Protein AF-A0A940VQ90-F1 (afdb_monomer_lite)

Sequence (257 aa):
MKTSMIKLISSLVLCLLLSIITCNAFAAENQIVRFKGKVKHLTSLDTYGLLSDDERRFHPTKRLPLKFQKDDLEVIVEGNLREDLFGPNMYGKALDVVSISLASQYVSPEDRQAIRLLLLRMDAFNTGDLAKLQQIDVAAKNITAERFKAWIGGNSARFTLNYMETTLPSGPFTDNSKISGFCLYSRERVNGMSISGNLNYALMKFTIAKVDGQWKFVTTGNYLLPDNGVDPKQFVEQLKEKAKEKYGTTNLATWRN

Secondary structure (DSSP, 8-state):
-HHHHHHHHHHHHHHHHHTT-----------EEEEEEEEEEETTTTEEEEEETTS-EEEESSPPPGGG-STT-EEEEEEEE-TT---TT-SSEEEEEEEEEETTT---HHHHHHHHHHHHHHHHHHHT-HHHHHHHBTGGGG--HHHHHHHHTSTTEEEEEEEEEE-PPSSS---TTEEEEEEEEEEEE--TT-SS--EEEEEEEEEEEEETTEEEEEEEEEPPPPSS---HHHHHHHHHHHHHHHHS-S-TTS---

Radius of gyration: 27.88 Å; chains: 1; bounding box: 110×47×60 Å

pLDDT: mean 84.41, std 15.56, range [39.59, 97.81]

Foldseek 3Di:
DVVVVVVVVVVVVVVVVVPPPPVPPPVPPFDKWKFKWFWAQDPVQRAIWTAGPVRATEFEPDGDPPVRPDGGQIKIWIFTFDPVDDDPPGRHTYTHTPDIDRPLADQDPLNVQVLVLVVQCQVCLQQLPLVSQVVAAVVSVPPDSVNSCVVSPHNQKHKFWQAWDWDADRGGDGDPQKIWTKTKMKIAGPDPDDPDGRIDIFMKIFMWGQDVNDTHTPDMDGDDDPPPPDDPVNVVVVRNVSSCRHQVGRGSVPGDD

Structure (mmCIF, N/CA/C/O backbone):
data_AF-A0A940VQ90-F1
#
_entry.id   AF-A0A940VQ90-F1
#
loop_
_atom_site.group_PDB
_atom_site.id
_atom_site.type_symbol
_atom_site.label_atom_id
_atom_site.label_alt_id
_atom_site.label_comp_id
_atom_site.label_asym_id
_atom_site.label_entity_id
_atom_site.label_seq_id
_atom_site.pdbx_PDB_ins_code
_atom_site.Cartn_x
_atom_site.Cartn_y
_atom_site.Cartn_z
_atom_site.occupancy
_atom_site.B_iso_or_equiv
_atom_site.auth_seq_id
_atom_site.auth_comp_id
_atom_site.auth_asym_id
_atom_site.auth_atom_id
_atom_site.pdbx_PDB_model_num
ATOM 1 N N . MET A 1 1 ? 79.050 -22.816 -17.132 1.00 53.78 1 MET A N 1
ATOM 2 C CA . MET A 1 1 ? 77.873 -23.395 -16.435 1.00 53.78 1 MET A CA 1
ATOM 3 C C . MET A 1 1 ? 76.960 -22.378 -15.734 1.00 53.78 1 MET A C 1
ATOM 5 O O . MET A 1 1 ? 75.771 -22.648 -15.670 1.00 53.78 1 MET A O 1
ATOM 9 N N . LYS A 1 2 ? 77.426 -21.205 -15.265 1.00 50.56 2 LYS A N 1
ATOM 10 C CA . LYS A 1 2 ? 76.563 -20.222 -14.561 1.00 50.56 2 LYS A CA 1
ATOM 11 C C . LYS A 1 2 ? 75.506 -19.517 -15.437 1.00 50.56 2 LYS A C 1
ATOM 13 O O . LYS A 1 2 ? 74.413 -19.235 -14.965 1.00 50.56 2 LYS A O 1
ATOM 18 N N . THR A 1 3 ? 75.776 -19.286 -16.720 1.00 49.59 3 THR A N 1
ATOM 19 C CA . THR A 1 3 ? 74.869 -18.568 -17.641 1.00 49.59 3 THR A CA 1
ATOM 20 C C . THR A 1 3 ? 73.678 -19.394 -18.138 1.00 49.59 3 THR A C 1
ATOM 22 O O . THR A 1 3 ? 72.640 -18.826 -18.465 1.00 49.59 3 THR A O 1
ATOM 25 N N . SER A 1 4 ? 73.780 -20.727 -18.149 1.00 52.59 4 SER A N 1
ATOM 26 C CA . SER A 1 4 ? 72.666 -21.607 -18.544 1.00 52.59 4 SER A CA 1
ATOM 27 C C . SER A 1 4 ? 71.614 -21.749 -17.439 1.00 52.59 4 SER A C 1
ATOM 29 O O . SER A 1 4 ? 70.439 -21.952 -17.724 1.00 52.59 4 SER A O 1
ATOM 31 N N . MET A 1 5 ? 72.025 -21.601 -16.177 1.00 51.97 5 MET A N 1
ATOM 32 C CA . MET A 1 5 ? 71.144 -21.742 -15.017 1.00 51.97 5 MET A CA 1
ATOM 33 C C . MET A 1 5 ? 70.232 -20.515 -14.839 1.00 51.97 5 MET A C 1
ATOM 35 O O . MET A 1 5 ? 69.071 -20.655 -14.470 1.00 51.97 5 MET A O 1
ATOM 39 N N . ILE A 1 6 ? 70.712 -19.319 -15.208 1.00 55.28 6 ILE A N 1
ATOM 40 C CA . ILE A 1 6 ? 69.941 -18.063 -15.132 1.00 55.28 6 ILE A CA 1
ATOM 41 C C . ILE A 1 6 ? 68.791 -18.040 -16.154 1.00 55.28 6 ILE A C 1
ATOM 43 O O . ILE A 1 6 ? 67.694 -17.584 -15.834 1.00 55.28 6 ILE A O 1
ATOM 47 N N . LYS A 1 7 ? 68.990 -18.595 -17.360 1.00 52.44 7 LYS A N 1
ATOM 48 C CA . LYS A 1 7 ? 67.919 -18.691 -18.372 1.00 52.44 7 LYS A CA 1
ATOM 49 C C . LYS A 1 7 ? 66.820 -19.683 -17.976 1.00 52.44 7 LYS A C 1
ATOM 51 O O . LYS A 1 7 ? 65.651 -19.422 -18.247 1.00 52.44 7 LYS A O 1
ATOM 56 N N . LEU A 1 8 ? 67.176 -20.772 -17.289 1.00 52.34 8 LEU A N 1
ATOM 57 C CA . LEU A 1 8 ? 66.202 -21.753 -16.803 1.00 52.34 8 LEU A CA 1
ATOM 58 C C . LEU A 1 8 ? 65.327 -21.173 -15.677 1.00 52.34 8 LEU A C 1
ATOM 60 O O . LEU A 1 8 ? 64.115 -21.359 -15.681 1.00 52.34 8 LEU A O 1
ATOM 64 N N . ILE A 1 9 ? 65.929 -20.407 -14.759 1.00 57.88 9 ILE A N 1
ATOM 65 C CA . ILE A 1 9 ? 65.214 -19.763 -13.646 1.00 57.88 9 ILE A CA 1
ATOM 66 C C . ILE A 1 9 ? 64.285 -18.652 -14.162 1.00 57.88 9 ILE A C 1
ATOM 68 O O . ILE A 1 9 ? 63.137 -18.568 -13.735 1.00 57.88 9 ILE A O 1
ATOM 72 N N . SER A 1 10 ? 64.725 -17.853 -15.142 1.00 53.84 10 SER A N 1
ATOM 73 C CA . SER A 1 10 ? 63.887 -16.795 -15.724 1.00 53.84 10 SER A CA 1
ATOM 74 C C . SER A 1 10 ? 62.674 -17.339 -16.495 1.00 53.84 10 SER A C 1
ATOM 76 O O . SER A 1 10 ? 61.621 -16.706 -16.481 1.00 53.84 10 SER A O 1
ATOM 78 N N . SER A 1 11 ? 62.785 -18.513 -17.133 1.00 54.56 11 SER A N 1
ATOM 79 C CA . SER A 1 11 ? 61.653 -19.150 -17.829 1.00 54.56 11 SER A CA 1
ATOM 80 C C . SER A 1 11 ? 60.676 -19.828 -16.863 1.00 54.56 11 SER A C 1
ATOM 82 O O . SER A 1 11 ? 59.476 -19.862 -17.132 1.00 54.56 11 SER A O 1
ATOM 84 N N . LEU A 1 12 ? 61.168 -20.334 -15.726 1.00 53.75 12 LEU A N 1
ATOM 85 C CA . LEU A 1 12 ? 60.330 -20.948 -14.695 1.00 53.75 12 LEU A CA 1
ATOM 86 C C . LEU A 1 12 ? 59.505 -19.892 -13.940 1.00 53.75 12 LEU A C 1
ATOM 88 O O . LEU A 1 12 ? 58.325 -20.108 -13.683 1.00 53.75 12 LEU A O 1
ATOM 92 N N . VAL A 1 13 ? 60.091 -18.722 -13.655 1.00 57.81 13 VAL A N 1
ATOM 93 C CA . VAL A 1 13 ? 59.392 -17.599 -12.999 1.00 57.81 13 VAL A CA 1
ATOM 94 C C . VAL A 1 13 ? 58.320 -16.988 -13.911 1.00 57.81 13 VAL A C 1
ATOM 96 O O . VAL A 1 13 ? 57.243 -16.641 -13.430 1.00 57.81 13 VAL A O 1
ATOM 99 N N . LEU A 1 14 ? 58.557 -16.924 -15.227 1.00 50.12 14 LEU A N 1
ATOM 100 C CA . LEU A 1 14 ? 57.556 -16.428 -16.178 1.00 50.12 14 LEU A CA 1
ATOM 101 C C . LEU A 1 14 ? 56.369 -17.397 -16.335 1.00 50.12 14 LEU A C 1
ATOM 103 O O . LEU A 1 14 ? 55.231 -16.946 -16.438 1.00 50.12 14 LEU A O 1
ATOM 107 N N . CYS A 1 15 ? 56.604 -18.715 -16.281 1.00 51.91 15 CYS A N 1
ATOM 108 C CA . CYS A 1 15 ? 55.517 -19.702 -16.292 1.00 51.91 15 CYS A CA 1
ATOM 109 C C . CYS A 1 15 ? 54.725 -19.704 -14.975 1.00 51.91 15 CYS A C 1
ATOM 111 O O . CYS A 1 15 ? 53.507 -19.846 -15.011 1.00 51.91 15 CYS A O 1
ATOM 113 N N . LEU A 1 16 ? 55.384 -19.476 -13.830 1.00 47.16 16 LEU A N 1
ATOM 114 C CA . LEU A 1 16 ? 54.715 -19.421 -12.526 1.00 47.16 16 LEU A CA 1
ATOM 115 C C . LEU A 1 16 ? 53.799 -18.188 -12.380 1.00 47.16 16 LEU A C 1
ATOM 117 O O . LEU A 1 16 ? 52.768 -18.266 -11.714 1.00 47.16 16 LEU A O 1
ATOM 121 N N . LEU A 1 17 ? 54.137 -17.073 -13.041 1.00 50.28 17 LEU A N 1
ATOM 122 C CA . LEU A 1 17 ? 53.324 -15.847 -13.073 1.00 50.28 17 LEU A CA 1
ATOM 123 C C . LEU A 1 17 ? 52.097 -15.936 -13.999 1.00 50.28 17 LEU A C 1
ATOM 125 O O . LEU A 1 17 ? 51.150 -15.176 -13.814 1.00 50.28 17 LEU A O 1
ATOM 129 N N . LEU A 1 18 ? 52.072 -16.872 -14.954 1.00 49.31 18 LEU A N 1
ATOM 130 C CA . LEU A 1 18 ? 50.930 -17.086 -15.859 1.00 49.31 18 LEU A CA 1
ATOM 131 C C . LEU A 1 18 ? 49.877 -18.060 -15.299 1.00 49.31 18 LEU A C 1
ATOM 133 O O . LEU A 1 18 ? 48.753 -18.095 -15.793 1.00 49.31 18 LEU A O 1
ATOM 137 N N . SER A 1 19 ? 50.198 -18.818 -14.248 1.00 47.94 19 SER A N 1
ATOM 138 C CA . SER A 1 19 ? 49.325 -19.856 -13.674 1.00 47.94 19 SER A CA 1
ATOM 139 C C . SER A 1 19 ? 48.422 -19.409 -12.509 1.00 47.94 19 SER A C 1
ATOM 141 O O . SER A 1 19 ? 47.753 -20.250 -11.916 1.00 47.94 19 SER A O 1
ATOM 143 N N . ILE A 1 20 ? 48.351 -18.110 -12.181 1.00 51.62 20 ILE A N 1
ATOM 144 C CA . ILE A 1 20 ? 47.492 -17.587 -11.089 1.00 51.62 20 ILE A CA 1
ATOM 145 C C . ILE A 1 20 ? 46.377 -16.663 -11.608 1.00 51.62 20 ILE A C 1
ATOM 147 O O . ILE A 1 20 ? 45.802 -15.881 -10.858 1.00 51.62 20 ILE A O 1
ATOM 151 N N . ILE A 1 21 ? 45.981 -16.783 -12.877 1.00 50.94 21 ILE A N 1
ATOM 152 C CA . ILE A 1 21 ? 44.639 -16.339 -13.277 1.00 50.94 21 ILE A CA 1
ATOM 153 C C . ILE A 1 21 ? 43.706 -17.525 -13.048 1.00 50.94 21 ILE A C 1
ATOM 155 O O . ILE A 1 21 ? 43.225 -18.170 -13.977 1.00 50.94 21 ILE A O 1
ATOM 159 N N . THR A 1 22 ? 43.471 -17.846 -11.775 1.00 45.66 22 THR A N 1
ATOM 160 C CA . THR A 1 22 ? 42.240 -18.546 -11.427 1.00 45.66 22 THR A CA 1
ATOM 161 C C . THR A 1 22 ? 41.132 -17.561 -11.757 1.00 45.66 22 THR A C 1
ATOM 163 O O . THR A 1 22 ? 40.879 -16.595 -11.039 1.00 45.66 22 THR A O 1
ATOM 166 N N . CYS A 1 23 ? 40.518 -17.749 -12.925 1.00 41.34 23 CYS A N 1
ATOM 167 C CA . CYS A 1 23 ? 39.201 -17.208 -13.180 1.00 41.34 23 CYS A CA 1
ATOM 168 C C . CYS A 1 23 ? 38.312 -17.876 -12.131 1.00 41.34 23 CYS A C 1
ATOM 170 O O . CYS A 1 23 ? 37.822 -18.986 -12.328 1.00 41.34 23 CYS A O 1
ATOM 172 N N . ASN A 1 24 ? 38.201 -17.247 -10.960 1.00 40.56 24 ASN A N 1
ATOM 173 C CA . ASN A 1 24 ? 37.097 -17.499 -10.066 1.00 40.56 24 ASN A CA 1
ATOM 174 C C . ASN A 1 24 ? 35.878 -17.097 -10.886 1.00 40.56 24 ASN A C 1
ATOM 176 O O . ASN A 1 24 ? 35.499 -15.928 -10.929 1.00 40.56 24 ASN A O 1
ATOM 180 N N . ALA A 1 25 ? 35.320 -18.067 -11.607 1.00 39.59 25 ALA A N 1
ATOM 181 C CA . ALA A 1 25 ? 33.953 -18.024 -12.056 1.00 39.59 25 ALA A CA 1
ATOM 182 C C . ALA A 1 25 ? 33.124 -18.018 -10.772 1.00 39.59 25 ALA A C 1
ATOM 184 O O . ALA A 1 25 ? 32.647 -19.047 -10.301 1.00 39.59 25 ALA A O 1
ATOM 185 N N . PHE A 1 26 ? 33.031 -16.843 -10.150 1.00 47.44 26 PHE A N 1
ATOM 186 C CA . PHE A 1 26 ? 31.918 -16.533 -9.291 1.00 47.44 26 PHE A CA 1
ATOM 187 C C . PHE A 1 26 ? 30.713 -16.745 -10.194 1.00 47.44 26 PHE A C 1
ATOM 189 O O . PHE A 1 26 ? 30.490 -15.984 -11.135 1.00 47.44 26 PHE A O 1
ATOM 196 N N . ALA A 1 27 ? 30.008 -17.856 -9.984 1.00 40.66 27 ALA A N 1
ATOM 197 C CA . ALA A 1 27 ? 28.645 -17.973 -10.448 1.00 40.66 27 ALA A CA 1
ATOM 198 C C . ALA A 1 27 ? 27.952 -16.733 -9.885 1.00 40.66 27 ALA A C 1
ATOM 200 O O . ALA A 1 27 ? 27.782 -16.637 -8.670 1.00 40.66 27 ALA A O 1
ATOM 201 N N . ALA A 1 28 ? 27.719 -15.738 -10.745 1.00 47.81 28 ALA A N 1
ATOM 202 C CA . ALA A 1 28 ? 27.104 -14.488 -10.352 1.00 47.81 28 ALA A CA 1
ATOM 203 C C . ALA A 1 28 ? 25.776 -14.868 -9.707 1.00 47.81 28 ALA A C 1
ATOM 205 O O . ALA A 1 28 ? 24.899 -15.440 -10.357 1.00 47.81 28 ALA A O 1
ATOM 206 N N . GLU A 1 29 ? 25.684 -14.668 -8.396 1.00 53.25 29 GLU A N 1
ATOM 207 C CA . GLU A 1 29 ? 24.454 -14.892 -7.667 1.00 53.25 29 GLU A CA 1
ATOM 208 C C . GLU A 1 29 ? 23.420 -13.979 -8.327 1.00 53.25 29 GLU A C 1
ATOM 210 O O . GLU A 1 29 ? 23.591 -12.760 -8.343 1.00 53.25 29 GLU A O 1
ATOM 215 N N . ASN A 1 30 ? 22.417 -14.569 -8.989 1.00 62.47 30 ASN A N 1
ATOM 216 C CA . ASN A 1 30 ? 21.397 -13.815 -9.709 1.00 62.47 30 ASN A CA 1
ATOM 217 C C . ASN A 1 30 ? 20.689 -12.905 -8.707 1.00 62.47 30 ASN A C 1
ATOM 219 O O . ASN A 1 30 ? 19.817 -13.338 -7.952 1.00 62.47 30 ASN A O 1
ATOM 223 N N . GLN A 1 31 ? 21.091 -11.639 -8.686 1.00 78.19 31 GLN A N 1
ATOM 224 C CA . GLN A 1 31 ? 20.536 -10.668 -7.770 1.00 78.19 31 GLN A CA 1
ATOM 225 C C . GLN A 1 31 ? 19.149 -10.282 -8.282 1.00 78.19 31 GLN A C 1
ATOM 227 O O . GLN A 1 31 ? 19.014 -9.548 -9.267 1.00 78.19 31 GLN A O 1
ATOM 232 N N . ILE A 1 32 ? 18.117 -10.815 -7.625 1.00 83.25 32 ILE A N 1
ATOM 233 C CA . ILE A 1 32 ? 16.728 -10.431 -7.872 1.00 83.25 32 ILE A CA 1
ATOM 234 C C . ILE A 1 32 ? 16.552 -8.996 -7.379 1.00 83.25 32 ILE A C 1
ATOM 236 O O . ILE A 1 32 ? 16.822 -8.689 -6.218 1.00 83.25 32 ILE A O 1
ATOM 240 N N . VAL A 1 33 ? 16.077 -8.125 -8.262 1.00 87.62 33 VAL A N 1
ATOM 241 C CA . VAL A 1 33 ? 15.759 -6.732 -7.952 1.00 87.62 33 VAL A CA 1
ATOM 242 C C . VAL A 1 33 ? 14.287 -6.458 -8.211 1.00 87.62 33 VAL A C 1
ATOM 244 O O . VAL A 1 33 ? 13.724 -6.948 -9.190 1.00 87.62 33 VAL A O 1
ATOM 247 N N . ARG A 1 34 ? 13.678 -5.642 -7.348 1.00 88.31 34 ARG A N 1
ATOM 248 C CA . ARG A 1 34 ? 12.348 -5.055 -7.547 1.00 88.31 34 ARG A CA 1
ATOM 249 C C . ARG A 1 34 ? 12.472 -3.550 -7.385 1.00 88.31 34 ARG A C 1
ATOM 251 O O . ARG A 1 34 ? 12.939 -3.096 -6.347 1.00 88.31 34 ARG A O 1
ATOM 258 N N . PHE A 1 35 ? 12.030 -2.776 -8.368 1.00 87.88 35 PHE A N 1
ATOM 259 C CA . PHE A 1 35 ? 12.063 -1.318 -8.270 1.00 87.88 35 PHE A CA 1
ATOM 260 C C . PHE A 1 35 ? 10.872 -0.660 -8.962 1.00 87.88 35 PHE A C 1
ATOM 262 O O . PHE A 1 35 ? 10.321 -1.187 -9.932 1.00 87.88 35 PHE A O 1
ATOM 269 N N . LYS A 1 36 ? 10.505 0.520 -8.456 1.00 90.69 36 LYS A N 1
ATOM 270 C CA . LYS A 1 36 ? 9.690 1.489 -9.185 1.00 90.69 36 LYS A CA 1
ATOM 271 C C . LYS A 1 36 ? 10.592 2.318 -10.095 1.00 90.69 36 LYS A C 1
ATOM 273 O O . LYS A 1 36 ? 11.723 2.645 -9.728 1.00 90.69 36 LYS A O 1
ATOM 278 N N . GLY A 1 37 ? 10.110 2.594 -11.299 1.00 93.25 37 GLY A N 1
ATOM 279 C CA . GLY A 1 37 ? 10.828 3.402 -12.267 1.00 93.25 37 GLY A CA 1
ATOM 280 C C . GLY A 1 37 ? 9.973 3.801 -13.457 1.00 93.25 37 GLY A C 1
ATOM 281 O O . GLY A 1 37 ? 8.745 3.696 -13.442 1.00 93.25 37 GLY A O 1
ATOM 282 N N . LYS A 1 38 ? 10.646 4.243 -14.514 1.00 96.56 38 LYS A N 1
ATOM 283 C CA . LYS A 1 38 ? 10.065 4.684 -15.775 1.00 96.56 38 LYS A CA 1
ATOM 284 C C . LYS A 1 38 ? 10.677 3.932 -16.942 1.00 96.56 38 LYS A C 1
ATOM 286 O O . LYS A 1 38 ? 11.868 3.619 -16.956 1.00 96.56 38 LYS A O 1
ATOM 291 N N . VAL A 1 39 ? 9.861 3.687 -17.952 1.00 96.81 39 VAL A N 1
ATOM 292 C CA . VAL A 1 39 ? 10.341 3.260 -19.262 1.00 96.81 39 VAL A CA 1
ATOM 293 C C . VAL A 1 39 ? 10.926 4.471 -19.987 1.00 96.81 39 VAL A C 1
ATOM 295 O O . VAL A 1 39 ? 10.325 5.543 -19.979 1.00 96.81 39 VAL A O 1
ATOM 298 N N . LYS A 1 40 ? 12.093 4.302 -20.613 1.00 96.75 40 LYS A N 1
ATOM 299 C CA . LYS A 1 40 ? 12.769 5.357 -21.375 1.00 96.75 40 LYS A CA 1
ATOM 300 C C . LYS A 1 40 ? 13.052 4.935 -22.803 1.00 96.75 40 LYS A C 1
ATOM 302 O O . LYS A 1 40 ? 13.688 3.908 -23.025 1.00 96.75 40 LYS A O 1
ATOM 307 N N . HIS A 1 41 ? 12.602 5.731 -23.765 1.00 95.69 41 HIS A N 1
ATOM 308 C CA . HIS A 1 41 ? 12.905 5.517 -25.172 1.00 95.69 41 HIS A CA 1
ATOM 309 C C . HIS A 1 41 ? 14.312 6.026 -25.508 1.00 95.69 41 HIS A C 1
ATOM 311 O O . HIS A 1 41 ? 14.691 7.146 -25.166 1.00 95.69 41 HIS A O 1
ATOM 317 N N . LEU A 1 42 ? 15.103 5.189 -26.175 1.00 91.88 42 LEU A N 1
ATOM 318 C CA . LEU A 1 42 ? 16.494 5.457 -26.519 1.00 91.88 42 LEU A CA 1
ATOM 319 C C . LEU A 1 42 ? 16.606 5.664 -28.020 1.00 91.88 42 LEU A C 1
ATOM 321 O O . LEU A 1 42 ? 16.821 4.715 -28.771 1.00 91.88 42 LEU A O 1
ATOM 325 N N . THR A 1 43 ? 16.512 6.919 -28.451 1.00 88.88 43 THR A N 1
ATOM 326 C CA . THR A 1 43 ? 16.522 7.292 -29.873 1.00 88.88 43 THR A CA 1
ATOM 327 C C . THR A 1 43 ? 17.755 6.778 -30.624 1.00 88.88 43 THR A C 1
ATOM 329 O O . THR A 1 43 ? 17.658 6.445 -31.798 1.00 88.88 43 THR A O 1
ATOM 332 N N . SER A 1 44 ? 18.915 6.673 -29.965 1.00 85.75 44 SER A N 1
ATOM 333 C CA . SER A 1 44 ? 20.159 6.191 -30.586 1.00 85.75 44 SER A CA 1
ATOM 334 C C . SER A 1 44 ? 20.172 4.692 -30.895 1.00 85.75 44 SER A C 1
ATOM 336 O O . SER A 1 44 ? 20.954 4.256 -31.734 1.00 85.75 44 SER A O 1
ATOM 338 N N . LEU A 1 45 ? 19.343 3.907 -30.204 1.00 82.38 45 LEU A N 1
ATOM 339 C CA . LEU A 1 45 ? 19.296 2.446 -30.302 1.00 82.38 45 LEU A CA 1
ATOM 340 C C . LEU A 1 45 ? 17.926 1.930 -30.766 1.00 82.38 45 LEU A C 1
ATOM 342 O O . LEU A 1 45 ? 17.745 0.718 -30.841 1.00 82.38 45 LEU A O 1
ATOM 346 N N . ASP A 1 46 ? 16.974 2.836 -31.012 1.00 87.94 46 ASP A N 1
ATOM 347 C CA . ASP A 1 46 ? 15.566 2.549 -31.323 1.00 87.94 46 ASP A CA 1
ATOM 348 C C . ASP A 1 46 ? 14.967 1.459 -30.411 1.00 87.94 46 ASP A C 1
ATOM 350 O O . ASP A 1 46 ? 14.353 0.479 -30.837 1.00 87.94 46 ASP A O 1
ATOM 354 N N . THR A 1 47 ? 15.234 1.581 -29.108 1.00 91.50 47 THR A N 1
ATOM 355 C CA . THR A 1 47 ? 14.830 0.593 -28.100 1.00 91.50 47 THR A CA 1
ATOM 356 C C . THR A 1 47 ? 14.416 1.263 -26.798 1.00 91.50 47 THR A C 1
ATOM 358 O O . THR A 1 47 ? 14.599 2.463 -26.605 1.00 91.50 47 THR A O 1
ATOM 361 N N . TYR A 1 48 ? 13.853 0.482 -25.881 1.00 95.06 48 TYR A N 1
ATOM 362 C CA . TYR A 1 48 ? 13.377 0.960 -24.588 1.00 95.06 48 TYR A CA 1
ATOM 363 C C . TYR A 1 48 ? 14.256 0.437 -23.451 1.00 95.06 48 TYR A C 1
ATOM 365 O O . TYR A 1 48 ? 14.452 -0.769 -23.300 1.00 95.06 48 TYR A O 1
ATOM 373 N N . GLY A 1 49 ? 14.768 1.361 -22.642 1.00 95.38 49 GLY A N 1
ATOM 374 C CA . GLY A 1 49 ? 15.438 1.100 -21.375 1.00 95.38 49 GLY A CA 1
ATOM 375 C C . GLY A 1 49 ? 14.509 1.298 -20.178 1.00 95.38 49 GLY A C 1
ATOM 376 O O . GLY A 1 49 ? 13.366 1.740 -20.309 1.00 95.38 49 GLY A O 1
ATOM 377 N N . LEU A 1 50 ? 15.022 0.983 -18.994 1.00 95.94 50 LEU A N 1
ATOM 378 C CA . LEU A 1 50 ? 14.348 1.199 -17.718 1.00 95.94 50 LEU A CA 1
ATOM 379 C C . LEU A 1 50 ? 15.208 2.119 -16.851 1.00 95.94 50 LEU A C 1
ATOM 381 O O . LEU A 1 50 ? 16.416 1.915 -16.736 1.00 95.94 50 LEU A O 1
ATOM 385 N N . LEU A 1 51 ? 14.585 3.121 -16.246 1.00 95.00 51 LEU A N 1
ATOM 386 C CA . LEU A 1 51 ? 15.210 4.053 -15.316 1.00 95.00 51 LEU A CA 1
ATOM 387 C C . LEU A 1 51 ? 14.510 3.907 -13.968 1.00 95.00 51 LEU A C 1
ATOM 389 O O . LEU A 1 51 ? 13.310 4.144 -13.889 1.00 95.00 51 LEU A O 1
ATOM 393 N N . SER A 1 52 ? 15.208 3.474 -12.926 1.00 92.44 52 SER A N 1
ATOM 394 C CA . SER A 1 52 ? 14.627 3.404 -11.581 1.00 92.44 52 SER A CA 1
ATOM 395 C C . SER A 1 52 ? 14.448 4.792 -10.963 1.00 92.44 52 SER A C 1
ATOM 397 O O . SER A 1 52 ? 15.061 5.762 -11.404 1.00 92.44 52 SER A O 1
ATOM 399 N N . ASP A 1 53 ? 13.644 4.876 -9.902 1.00 88.50 53 ASP A N 1
ATOM 400 C CA . ASP A 1 53 ? 13.440 6.114 -9.133 1.00 88.50 53 ASP A CA 1
ATOM 401 C C . ASP A 1 53 ? 14.737 6.661 -8.498 1.00 88.50 53 ASP A C 1
ATOM 403 O O . ASP A 1 53 ? 14.805 7.837 -8.154 1.00 88.50 53 ASP A O 1
ATOM 407 N N . ASP A 1 54 ? 15.777 5.831 -8.345 1.00 86.50 54 ASP A N 1
ATOM 408 C CA . ASP A 1 54 ? 17.120 6.242 -7.910 1.00 86.50 54 ASP A CA 1
ATOM 409 C C . ASP A 1 54 ? 18.080 6.525 -9.081 1.00 86.50 54 ASP A C 1
ATOM 411 O O . ASP A 1 54 ? 19.299 6.460 -8.923 1.00 86.50 54 ASP A O 1
ATOM 415 N N . GLU A 1 55 ? 17.531 6.828 -10.261 1.00 89.62 55 GLU A N 1
ATOM 416 C CA . GLU A 1 55 ? 18.252 7.222 -11.480 1.00 89.62 55 GLU A CA 1
ATOM 417 C C . GLU A 1 55 ? 19.207 6.147 -12.038 1.00 89.62 55 GLU A C 1
ATOM 419 O O . GLU A 1 55 ? 20.049 6.418 -12.904 1.00 89.62 55 GLU A O 1
ATOM 424 N N . ARG A 1 56 ? 19.080 4.888 -11.594 1.00 91.56 56 ARG A N 1
ATOM 425 C CA . ARG A 1 56 ? 19.861 3.780 -12.156 1.00 91.56 56 ARG A CA 1
ATOM 426 C C . ARG A 1 56 ? 19.240 3.306 -13.458 1.00 91.56 56 ARG A C 1
ATOM 428 O O . ARG A 1 56 ? 18.033 3.114 -13.588 1.00 91.56 56 ARG A O 1
ATOM 435 N N . ARG A 1 57 ? 20.109 3.069 -14.434 1.00 94.06 57 ARG A N 1
ATOM 436 C CA . ARG A 1 57 ? 19.729 2.621 -15.772 1.00 94.06 57 ARG A CA 1
ATOM 437 C C . ARG A 1 57 ? 19.850 1.111 -15.874 1.00 94.06 57 ARG A C 1
ATOM 439 O O . ARG A 1 57 ? 20.894 0.540 -15.548 1.00 94.06 57 ARG A O 1
ATOM 446 N N . PHE A 1 58 ? 18.810 0.489 -16.406 1.00 94.06 58 PHE A N 1
ATOM 447 C CA . PHE A 1 58 ? 18.763 -0.933 -16.702 1.00 94.06 58 PHE A CA 1
ATOM 448 C C . PHE A 1 58 ? 18.407 -1.144 -18.170 1.00 94.06 58 PHE A C 1
ATOM 450 O O . PHE A 1 58 ? 17.538 -0.473 -18.730 1.00 94.06 58 PHE A O 1
ATOM 457 N N . HIS A 1 59 ? 19.096 -2.089 -18.797 1.00 94.62 59 HIS A N 1
ATOM 458 C CA . HIS A 1 59 ? 18.840 -2.512 -20.161 1.00 94.62 59 HIS A CA 1
ATOM 459 C C . HIS A 1 59 ? 18.128 -3.872 -20.133 1.00 94.62 59 HIS A C 1
ATOM 461 O O . HIS A 1 59 ? 18.738 -4.859 -19.713 1.00 94.62 59 HIS A O 1
ATOM 467 N N . PRO A 1 60 ? 16.850 -3.953 -20.543 1.00 94.56 60 PRO A N 1
ATOM 468 C CA . PRO A 1 60 ? 16.153 -5.227 -20.652 1.00 94.56 60 PRO A CA 1
ATOM 469 C C . PRO A 1 60 ? 16.889 -6.174 -21.607 1.00 94.56 60 PRO A C 1
ATOM 471 O O . PRO A 1 60 ? 17.197 -5.800 -22.734 1.00 94.56 60 PRO A O 1
ATOM 474 N N . THR A 1 61 ? 17.148 -7.413 -21.188 1.00 92.69 61 THR A N 1
ATOM 475 C CA . THR A 1 61 ? 17.762 -8.438 -22.061 1.00 92.69 61 THR A CA 1
ATOM 476 C C . THR A 1 61 ? 16.844 -8.852 -23.212 1.00 92.69 61 THR A C 1
ATOM 478 O O . THR A 1 61 ? 17.301 -9.349 -24.240 1.00 92.69 61 THR A O 1
ATOM 481 N N . LYS A 1 62 ? 15.535 -8.659 -23.037 1.00 91.38 62 LYS A N 1
ATOM 482 C CA . LYS A 1 62 ? 14.484 -8.926 -24.018 1.00 91.38 62 LYS A CA 1
ATOM 483 C C . LYS A 1 62 ? 13.663 -7.664 -24.229 1.00 91.38 62 LYS A C 1
ATOM 485 O O . LYS A 1 62 ? 13.468 -6.876 -23.305 1.00 91.38 62 LYS A O 1
ATOM 490 N N . ARG A 1 63 ? 13.121 -7.509 -25.437 1.00 92.00 63 ARG A N 1
ATOM 491 C CA . ARG A 1 63 ? 12.215 -6.404 -25.765 1.00 92.00 63 ARG A CA 1
ATOM 492 C C . ARG A 1 63 ? 11.018 -6.403 -24.808 1.00 92.00 63 ARG A C 1
ATOM 494 O O . ARG A 1 63 ? 10.365 -7.430 -24.629 1.00 92.00 63 ARG A O 1
ATOM 501 N N . LEU A 1 64 ? 10.718 -5.240 -24.228 1.00 94.50 64 LEU A N 1
ATOM 502 C CA . LEU A 1 64 ? 9.555 -5.070 -23.356 1.00 94.50 64 LEU A CA 1
ATOM 503 C C . LEU A 1 64 ? 8.253 -5.373 -24.122 1.00 94.50 64 LEU A C 1
ATOM 505 O O . LEU A 1 64 ? 8.175 -5.090 -25.320 1.00 94.50 64 LEU A O 1
ATOM 509 N N . PRO A 1 65 ? 7.201 -5.897 -23.473 1.00 94.75 65 PRO A N 1
ATOM 510 C CA . PRO A 1 65 ? 5.895 -6.050 -24.112 1.00 94.75 65 PRO A CA 1
ATOM 511 C C . PRO A 1 65 ? 5.377 -4.716 -24.669 1.00 94.75 65 PRO A C 1
ATOM 513 O O . PRO A 1 65 ? 5.592 -3.672 -24.060 1.00 94.75 65 PRO A O 1
ATOM 516 N N . LEU A 1 66 ? 4.648 -4.745 -25.792 1.00 94.00 66 LEU A N 1
ATOM 517 C CA . LEU A 1 66 ? 4.208 -3.534 -26.508 1.00 94.00 66 LEU A CA 1
ATOM 518 C C . LEU A 1 66 ? 3.463 -2.531 -25.611 1.00 94.00 66 LEU A C 1
ATOM 520 O O . LEU A 1 66 ? 3.699 -1.333 -25.699 1.00 94.00 66 LEU A O 1
ATOM 524 N N . LYS A 1 67 ? 2.626 -3.022 -24.688 1.00 94.69 67 LYS A N 1
ATOM 525 C CA . LYS A 1 67 ? 1.884 -2.187 -23.726 1.00 94.69 67 LYS A CA 1
ATOM 526 C C . LYS A 1 67 ? 2.772 -1.363 -22.780 1.00 94.69 67 LYS A C 1
ATOM 528 O O . LYS A 1 67 ? 2.280 -0.422 -22.170 1.00 94.69 67 LYS A O 1
ATOM 533 N N . PHE A 1 68 ? 4.049 -1.725 -22.652 1.00 95.69 68 PHE A N 1
ATOM 534 C CA . PHE A 1 68 ? 5.046 -1.011 -21.857 1.00 95.69 68 PHE A CA 1
ATOM 535 C C . PHE A 1 68 ? 6.053 -0.231 -22.710 1.00 95.69 68 PHE A C 1
ATOM 537 O O . PHE A 1 68 ? 6.919 0.424 -22.153 1.00 95.69 68 PHE A O 1
ATOM 544 N N . GLN A 1 69 ? 5.961 -0.265 -24.042 1.00 94.75 69 GLN A N 1
ATOM 545 C CA . GLN A 1 69 ? 6.828 0.509 -24.940 1.00 94.75 69 GLN A CA 1
ATOM 546 C C . GLN A 1 69 ? 6.277 1.925 -25.123 1.00 94.75 69 GLN A C 1
ATOM 548 O O . GLN A 1 69 ? 5.828 2.307 -26.201 1.00 94.75 69 GLN A O 1
ATOM 553 N N . LYS A 1 70 ? 6.256 2.689 -24.033 1.00 95.56 70 LYS A N 1
ATOM 554 C CA . LYS A 1 70 ? 5.862 4.095 -24.031 1.00 95.56 70 LYS A CA 1
ATOM 555 C C . LYS A 1 70 ? 6.860 4.865 -23.186 1.00 95.56 70 LYS A C 1
ATOM 557 O O . LYS A 1 70 ? 7.117 4.486 -22.046 1.00 95.56 70 LYS A O 1
ATOM 562 N N . ASP A 1 71 ? 7.416 5.924 -23.762 1.00 96.25 71 ASP A N 1
ATOM 563 C CA . ASP A 1 71 ? 8.339 6.788 -23.036 1.00 96.25 71 ASP A CA 1
ATOM 564 C C . ASP A 1 71 ? 7.648 7.404 -21.812 1.00 96.25 71 ASP A C 1
ATOM 566 O O . ASP A 1 71 ? 6.453 7.715 -21.846 1.00 96.25 71 ASP A O 1
ATOM 570 N N . ASP A 1 72 ? 8.397 7.517 -20.719 1.00 95.38 72 ASP A N 1
ATOM 571 C CA . ASP A 1 72 ? 7.938 8.004 -19.415 1.00 95.38 72 ASP A CA 1
ATOM 572 C C . ASP A 1 72 ? 6.823 7.196 -18.734 1.00 95.38 72 ASP A C 1
ATOM 574 O O . ASP A 1 72 ? 6.232 7.646 -17.750 1.00 95.38 72 ASP A O 1
ATOM 578 N N . LEU A 1 73 ? 6.551 5.969 -19.188 1.00 96.38 73 LEU A N 1
ATOM 579 C CA . LEU A 1 73 ? 5.579 5.107 -18.522 1.00 96.38 73 LEU A CA 1
ATOM 580 C C . LEU A 1 73 ? 6.100 4.630 -17.160 1.00 96.38 73 LEU A C 1
ATOM 582 O O . LEU A 1 73 ? 7.110 3.928 -17.098 1.00 96.38 73 LEU A O 1
ATOM 586 N N . GLU A 1 74 ? 5.384 4.958 -16.082 1.00 95.25 74 GLU A N 1
ATOM 587 C CA . GLU A 1 74 ? 5.711 4.480 -14.735 1.00 95.25 74 GLU A CA 1
ATOM 588 C C . GLU A 1 74 ? 5.393 2.991 -14.570 1.00 95.25 74 GLU A C 1
ATOM 590 O O . GLU A 1 74 ? 4.264 2.531 -14.789 1.00 95.25 74 GLU A O 1
ATOM 595 N N . VAL A 1 75 ? 6.393 2.231 -14.135 1.00 94.94 75 VAL A N 1
ATOM 596 C CA . VAL A 1 75 ? 6.327 0.777 -14.017 1.00 94.94 75 VAL A CA 1
ATOM 597 C C . VAL A 1 75 ? 6.949 0.291 -12.713 1.00 94.94 75 VAL A C 1
ATOM 599 O O . VAL A 1 75 ? 7.865 0.905 -12.168 1.00 94.94 75 VAL A O 1
ATOM 602 N N . ILE A 1 76 ? 6.456 -0.847 -12.228 1.00 92.94 76 ILE A N 1
ATOM 603 C CA . ILE A 1 76 ? 7.183 -1.691 -11.280 1.00 92.94 76 ILE A CA 1
ATOM 604 C C . ILE A 1 76 ? 7.805 -2.827 -12.074 1.00 92.94 76 ILE A C 1
ATOM 606 O O . ILE A 1 76 ? 7.111 -3.493 -12.848 1.00 92.94 76 ILE A O 1
ATOM 610 N N . VAL A 1 77 ? 9.101 -3.034 -11.878 1.00 93.06 77 VAL A N 1
ATOM 611 C CA . VAL A 1 77 ? 9.871 -4.073 -12.557 1.00 93.06 77 VAL A CA 1
ATOM 612 C C . VAL A 1 77 ? 10.464 -5.009 -11.521 1.00 93.06 77 VAL A C 1
ATOM 614 O O . VAL A 1 77 ? 11.046 -4.558 -10.535 1.00 93.06 77 VAL A O 1
ATOM 617 N N . GLU A 1 78 ? 10.345 -6.306 -11.775 1.00 91.94 78 GLU A N 1
ATOM 618 C CA . GLU A 1 78 ? 11.076 -7.352 -11.072 1.00 91.94 78 GLU A CA 1
ATOM 619 C C . GLU A 1 78 ? 11.925 -8.119 -12.080 1.00 91.94 78 GLU A C 1
ATOM 621 O O . GLU A 1 78 ? 11.456 -8.474 -13.166 1.00 91.94 78 GLU A O 1
ATOM 626 N N . GLY A 1 79 ? 13.176 -8.393 -11.741 1.00 92.44 79 GLY A N 1
ATOM 627 C CA . GLY A 1 79 ? 14.059 -9.108 -12.649 1.00 92.44 79 GLY A CA 1
ATOM 628 C C . GLY A 1 79 ? 15.356 -9.560 -12.010 1.00 92.44 79 GLY A C 1
ATOM 629 O O . GLY A 1 79 ? 15.660 -9.204 -10.874 1.00 92.44 79 GLY A O 1
ATOM 630 N N . ASN A 1 80 ? 16.120 -10.336 -12.769 1.00 92.81 80 ASN A N 1
ATOM 631 C CA . ASN A 1 80 ? 17.449 -10.791 -12.378 1.00 92.81 80 ASN A CA 1
ATOM 632 C C . ASN A 1 80 ? 18.499 -9.900 -13.033 1.00 92.81 80 ASN A C 1
ATOM 634 O O . ASN A 1 80 ? 18.498 -9.740 -14.259 1.00 92.81 80 ASN A O 1
ATOM 638 N N . LEU A 1 81 ? 19.405 -9.333 -12.238 1.00 92.00 81 LEU A N 1
ATOM 639 C CA . LEU A 1 81 ? 20.567 -8.647 -12.792 1.00 92.00 81 LEU A CA 1
ATOM 640 C C . LEU A 1 81 ? 21.506 -9.652 -13.453 1.00 92.00 81 LEU A C 1
ATOM 642 O O . LEU A 1 81 ? 21.811 -10.702 -12.894 1.00 92.00 81 LEU A O 1
ATOM 646 N N . ARG A 1 82 ? 21.960 -9.308 -14.656 1.00 89.81 82 ARG A N 1
ATOM 647 C CA . ARG A 1 82 ? 22.866 -10.122 -15.464 1.00 89.81 82 ARG A CA 1
ATOM 648 C C . ARG A 1 82 ? 24.213 -9.428 -15.547 1.00 89.81 82 ARG A C 1
ATOM 650 O O . ARG A 1 82 ? 24.481 -8.679 -16.480 1.00 89.81 82 ARG A O 1
ATOM 657 N N . GLU A 1 83 ? 25.038 -9.630 -14.524 1.00 85.19 83 GLU A N 1
ATOM 658 C CA . GLU A 1 83 ? 26.383 -9.036 -14.457 1.00 85.19 83 GLU A CA 1
ATOM 659 C C . GLU A 1 83 ? 27.341 -9.628 -15.499 1.00 85.19 83 GLU A C 1
ATOM 661 O O . GLU A 1 83 ? 28.328 -9.000 -15.868 1.00 85.19 83 GLU A O 1
ATOM 666 N N . ASP A 1 84 ? 27.010 -10.811 -16.015 1.00 84.75 84 ASP A N 1
ATOM 667 C CA . ASP A 1 84 ? 27.714 -11.492 -17.097 1.00 84.75 84 ASP A CA 1
ATOM 668 C C . ASP A 1 84 ? 27.470 -10.859 -18.478 1.00 84.75 84 ASP A C 1
ATOM 670 O O . ASP A 1 84 ? 28.213 -11.129 -19.422 1.00 84.75 84 ASP A O 1
ATOM 674 N N . LEU A 1 85 ? 26.444 -10.011 -18.611 1.00 84.06 85 LEU A N 1
ATOM 675 C CA . LEU A 1 85 ? 26.102 -9.335 -19.857 1.00 84.06 85 LEU A CA 1
ATOM 676 C C . LEU A 1 85 ? 26.523 -7.864 -19.798 1.00 84.06 85 LEU A C 1
ATOM 678 O O . LEU A 1 85 ? 25.886 -7.032 -19.149 1.00 84.06 85 LEU A O 1
ATOM 682 N N . PHE A 1 86 ? 27.581 -7.538 -20.538 1.00 79.06 86 PHE A N 1
ATOM 683 C CA . PHE A 1 86 ? 28.043 -6.172 -20.758 1.00 79.06 86 PHE A CA 1
ATOM 684 C C . PHE A 1 86 ? 28.365 -5.953 -22.237 1.00 79.06 86 PHE A C 1
ATOM 686 O O . PHE A 1 86 ? 28.949 -6.813 -22.895 1.00 79.06 86 PHE A O 1
ATOM 693 N N . GLY A 1 87 ? 27.998 -4.789 -22.767 1.00 77.62 87 GLY A N 1
ATOM 694 C CA . GLY A 1 87 ? 28.225 -4.442 -24.161 1.00 77.62 87 GLY A CA 1
ATOM 695 C C . GLY A 1 87 ? 28.186 -2.931 -24.390 1.00 77.62 87 GLY A C 1
ATOM 696 O O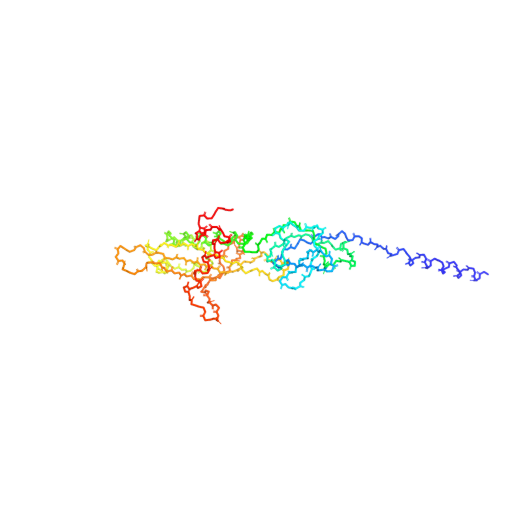 . GLY A 1 87 ? 27.513 -2.211 -23.651 1.00 77.62 87 GLY A O 1
ATOM 697 N N . PRO A 1 88 ? 28.877 -2.434 -25.431 1.00 74.50 88 PRO A N 1
ATOM 698 C CA . PRO A 1 88 ? 29.004 -0.999 -25.700 1.00 74.50 88 PRO A CA 1
ATOM 699 C C . PRO A 1 88 ? 27.674 -0.319 -26.069 1.00 74.50 88 PRO A C 1
ATOM 701 O O . PRO A 1 88 ? 27.546 0.890 -25.912 1.00 74.50 88 PRO A O 1
ATOM 704 N N . ASN A 1 89 ? 26.673 -1.087 -26.511 1.00 80.88 89 ASN A N 1
ATOM 705 C CA . ASN A 1 89 ? 25.359 -0.589 -26.937 1.00 80.88 89 ASN A CA 1
ATOM 706 C C . ASN A 1 89 ? 24.266 -0.794 -25.873 1.00 80.88 89 ASN A C 1
ATOM 708 O O . ASN A 1 89 ? 23.089 -0.925 -26.204 1.00 80.88 89 ASN A O 1
ATOM 712 N N . MET A 1 90 ? 24.636 -0.871 -24.594 1.00 85.25 90 MET A N 1
ATOM 713 C CA . MET A 1 90 ? 23.682 -1.047 -23.500 1.00 85.25 90 MET A CA 1
ATOM 714 C C . MET A 1 90 ? 23.383 0.277 -22.802 1.00 85.25 90 MET A C 1
ATOM 716 O O . MET A 1 90 ? 24.272 1.069 -22.506 1.00 85.25 90 MET A O 1
ATOM 720 N N . TYR A 1 91 ? 22.109 0.493 -22.478 1.00 88.94 91 TYR A N 1
ATOM 721 C CA . TYR A 1 91 ? 21.656 1.684 -21.746 1.00 88.94 91 TYR A CA 1
ATOM 722 C C . TYR A 1 91 ? 22.171 1.749 -20.300 1.00 88.94 91 TYR A C 1
ATOM 724 O O . TYR A 1 91 ? 22.302 2.825 -19.717 1.00 88.94 91 TYR A O 1
ATOM 732 N N . GLY A 1 92 ? 22.421 0.580 -19.715 1.00 90.50 92 GLY A N 1
ATOM 733 C CA . GLY A 1 92 ? 22.786 0.383 -18.321 1.00 90.50 92 GLY A CA 1
ATOM 734 C C . GLY A 1 92 ? 22.969 -1.105 -18.032 1.00 90.50 92 GLY A C 1
ATOM 735 O O . GLY A 1 92 ? 23.190 -1.878 -18.962 1.00 90.50 92 GLY A O 1
ATOM 736 N N . LYS A 1 93 ? 22.861 -1.524 -16.766 1.00 92.31 93 LYS A N 1
ATOM 737 C CA . LYS A 1 93 ? 23.057 -2.935 -16.381 1.00 92.31 93 LYS A CA 1
ATOM 738 C C . LYS A 1 93 ? 22.035 -3.845 -17.070 1.00 92.31 93 LYS A C 1
ATOM 740 O O . LYS A 1 93 ? 20.856 -3.491 -17.112 1.00 92.31 93 LYS A O 1
ATOM 745 N N . ALA A 1 94 ? 22.456 -5.007 -17.576 1.00 93.38 94 ALA A N 1
ATOM 746 C CA . ALA A 1 94 ? 21.513 -5.975 -18.132 1.00 93.38 94 ALA A CA 1
ATOM 747 C C . ALA A 1 94 ? 20.557 -6.478 -17.047 1.00 93.38 94 ALA A C 1
ATOM 749 O O . ALA A 1 94 ? 20.973 -6.853 -15.948 1.00 93.38 94 ALA A O 1
ATOM 750 N N . LEU A 1 95 ? 19.273 -6.506 -17.387 1.00 93.81 95 LEU A N 1
ATOM 751 C CA . LEU A 1 95 ? 18.208 -6.981 -16.521 1.00 93.81 95 LEU A CA 1
ATOM 752 C C . LEU A 1 95 ? 17.344 -7.976 -17.289 1.00 93.81 95 LEU A C 1
ATOM 754 O O . LEU A 1 95 ? 16.714 -7.623 -18.288 1.00 93.81 95 LEU A O 1
ATOM 758 N N . ASP A 1 96 ? 17.298 -9.216 -16.814 1.00 94.50 96 ASP A N 1
ATOM 759 C CA . ASP A 1 96 ? 16.316 -10.186 -17.284 1.00 94.50 96 ASP A CA 1
ATOM 760 C C . ASP A 1 96 ? 14.995 -9.928 -16.560 1.00 94.50 96 ASP A C 1
ATOM 762 O O . ASP A 1 96 ? 14.824 -10.281 -15.392 1.00 94.50 96 ASP A O 1
ATOM 766 N N . VAL A 1 97 ? 14.093 -9.222 -17.244 1.00 94.44 97 VAL A N 1
ATOM 767 C CA . VAL A 1 97 ? 12.799 -8.804 -16.697 1.00 94.44 97 VAL A CA 1
ATOM 768 C C . VAL A 1 97 ? 11.912 -10.033 -16.515 1.00 94.44 97 VAL A C 1
ATOM 770 O O . VAL A 1 97 ? 11.473 -10.645 -17.489 1.00 94.44 97 VAL A O 1
ATOM 773 N N . VAL A 1 98 ? 11.631 -10.369 -15.258 1.00 93.88 98 VAL A N 1
ATOM 774 C CA . VAL A 1 98 ? 10.740 -11.468 -14.865 1.00 93.88 98 VAL A CA 1
ATOM 775 C C . VAL A 1 98 ? 9.293 -10.991 -14.874 1.00 93.88 98 VAL A C 1
ATOM 777 O O . VAL A 1 98 ? 8.413 -11.672 -15.400 1.00 93.88 98 VAL A O 1
ATOM 780 N N . SER A 1 99 ? 9.039 -9.804 -14.322 1.00 92.69 99 SER A N 1
ATOM 781 C CA . SER A 1 99 ? 7.715 -9.193 -14.315 1.00 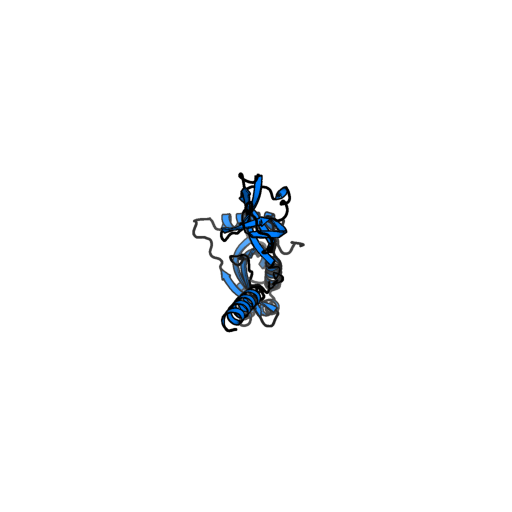92.69 99 SER A CA 1
ATOM 782 C C . SER A 1 99 ? 7.807 -7.680 -14.510 1.00 92.69 99 SER A C 1
ATOM 784 O O . SER A 1 99 ? 8.763 -7.021 -14.103 1.00 92.69 99 SER A O 1
ATOM 786 N N . ILE A 1 100 ? 6.804 -7.126 -15.188 1.00 94.56 100 ILE A N 1
ATOM 787 C CA . ILE A 1 100 ? 6.641 -5.687 -15.373 1.00 94.56 100 ILE A CA 1
ATOM 788 C C . ILE A 1 100 ? 5.153 -5.355 -15.301 1.00 94.56 100 ILE A C 1
ATOM 790 O O . ILE A 1 100 ? 4.321 -6.019 -15.926 1.00 94.56 100 ILE A O 1
ATOM 794 N N . SER A 1 101 ? 4.816 -4.352 -14.498 1.00 94.56 101 SER A N 1
ATOM 795 C CA . SER A 1 101 ? 3.442 -3.919 -14.235 1.00 94.56 101 SER A CA 1
ATOM 796 C C . SER A 1 101 ? 3.348 -2.401 -14.262 1.00 94.56 101 SER A C 1
ATOM 798 O O . SER A 1 101 ? 4.323 -1.718 -13.960 1.00 94.56 101 SER A O 1
ATOM 800 N N . LEU A 1 102 ? 2.171 -1.867 -14.591 1.00 93.62 102 LEU A N 1
ATOM 801 C CA . LEU A 1 102 ? 1.908 -0.434 -14.447 1.00 93.62 102 LEU A CA 1
ATOM 802 C C . LEU A 1 102 ? 1.998 -0.059 -12.971 1.00 93.62 102 LEU A C 1
ATOM 804 O O . LEU A 1 102 ? 1.370 -0.717 -12.138 1.00 93.62 102 LEU A O 1
ATOM 808 N N . ALA A 1 103 ? 2.746 0.996 -12.648 1.00 90.31 103 ALA A N 1
ATOM 809 C CA . ALA A 1 103 ? 2.939 1.390 -11.255 1.00 90.31 103 ALA A CA 1
ATOM 810 C C . ALA A 1 103 ? 1.621 1.749 -10.555 1.00 90.31 103 ALA A C 1
ATOM 812 O O . ALA A 1 103 ? 1.452 1.436 -9.379 1.00 90.31 103 ALA A O 1
ATOM 813 N N . SER A 1 104 ? 0.660 2.327 -11.282 1.00 89.44 104 SER A N 1
ATOM 814 C CA . SER A 1 104 ? -0.641 2.709 -10.727 1.00 89.44 104 SER A CA 1
ATOM 815 C C . SER A 1 104 ? -1.560 1.528 -10.400 1.00 89.44 104 SER A C 1
ATOM 817 O O . SER A 1 104 ? -2.453 1.670 -9.571 1.00 89.44 104 SER A O 1
ATOM 819 N N . GLN A 1 105 ? -1.330 0.357 -11.001 1.00 90.69 105 GLN A N 1
ATOM 820 C CA . GLN A 1 105 ? -2.173 -0.839 -10.848 1.00 90.69 105 GLN A CA 1
ATOM 821 C C . GLN A 1 105 ? -1.472 -1.981 -10.105 1.00 90.69 105 GLN A C 1
ATOM 823 O O . GLN A 1 105 ? -2.083 -3.008 -9.807 1.00 90.69 105 GLN A O 1
ATOM 828 N N . TYR A 1 106 ? -0.177 -1.841 -9.828 1.00 89.94 106 TYR A N 1
ATOM 829 C CA . TYR A 1 106 ? 0.587 -2.875 -9.151 1.00 89.94 106 TYR A CA 1
ATOM 830 C C . TYR A 1 106 ? 0.195 -2.957 -7.676 1.00 89.94 106 TYR A C 1
ATOM 832 O O . TYR A 1 106 ? 0.212 -1.955 -6.962 1.00 89.94 106 TYR A O 1
ATOM 840 N N . VAL A 1 107 ? -0.113 -4.170 -7.213 1.00 90.69 107 VAL A N 1
ATOM 841 C CA . VAL A 1 107 ? -0.380 -4.445 -5.800 1.00 90.69 107 VAL A CA 1
ATOM 842 C C . VAL A 1 107 ? 0.620 -5.468 -5.289 1.00 90.69 107 VAL A C 1
ATOM 844 O O . VAL A 1 107 ? 0.563 -6.648 -5.651 1.00 90.69 107 VAL A O 1
ATOM 847 N N . SER A 1 108 ? 1.543 -4.998 -4.454 1.00 87.50 108 SER A N 1
ATOM 848 C CA . SER A 1 108 ? 2.661 -5.805 -3.974 1.00 87.50 108 SER A CA 1
ATOM 849 C C . SER A 1 108 ? 2.229 -6.834 -2.912 1.00 87.50 108 SER A C 1
ATOM 851 O O . SER A 1 108 ? 1.143 -6.726 -2.327 1.00 87.50 108 SER A O 1
ATOM 853 N N . PRO A 1 109 ? 3.061 -7.846 -2.607 1.00 87.62 109 PRO A N 1
ATOM 854 C CA . PRO A 1 109 ? 2.843 -8.713 -1.448 1.00 87.62 109 PRO A CA 1
ATOM 855 C C . PRO A 1 109 ? 2.729 -7.932 -0.128 1.00 87.62 109 PRO A C 1
ATOM 857 O O . PRO A 1 109 ? 1.929 -8.284 0.740 1.00 87.62 109 PRO A O 1
ATOM 860 N N . GLU A 1 110 ? 3.491 -6.847 0.006 1.00 89.19 110 GLU A N 1
ATOM 861 C CA . GLU A 1 110 ? 3.471 -5.952 1.164 1.00 89.19 110 GLU A CA 1
ATOM 862 C C . GLU A 1 110 ? 2.145 -5.182 1.251 1.00 89.19 110 GLU A C 1
ATOM 864 O O . GLU A 1 110 ? 1.555 -5.114 2.332 1.00 89.19 110 GLU A O 1
ATOM 869 N N . ASP A 1 111 ? 1.621 -4.693 0.119 1.00 92.19 111 ASP A N 1
ATOM 870 C CA . ASP A 1 111 ? 0.283 -4.097 0.044 1.00 92.19 111 ASP A CA 1
ATOM 871 C C . ASP A 1 111 ? -0.779 -5.106 0.499 1.00 92.19 111 ASP A C 1
ATOM 873 O O . ASP A 1 111 ? -1.597 -4.804 1.366 1.00 92.19 111 ASP A O 1
ATOM 877 N N . ARG A 1 112 ? -0.744 -6.342 -0.019 1.00 93.81 112 ARG A N 1
ATOM 878 C CA . ARG A 1 112 ? -1.694 -7.406 0.363 1.00 93.81 112 ARG A CA 1
ATOM 879 C C . ARG A 1 112 ? -1.642 -7.700 1.863 1.00 93.81 112 ARG A C 1
ATOM 881 O O . ARG A 1 112 ? -2.683 -7.841 2.510 1.00 93.81 112 ARG A O 1
ATOM 888 N N . GLN A 1 113 ? -0.440 -7.760 2.435 1.00 94.06 113 GLN A N 1
ATOM 889 C CA . GLN A 1 113 ? -0.245 -7.973 3.867 1.00 94.06 113 GLN A CA 1
ATOM 890 C C . GLN A 1 113 ? -0.768 -6.795 4.706 1.00 94.06 113 GLN A C 1
ATOM 892 O O . GLN A 1 113 ? -1.397 -7.017 5.747 1.00 94.06 113 GLN A O 1
ATOM 897 N N . ALA A 1 114 ? -0.548 -5.557 4.259 1.00 95.38 114 ALA A N 1
ATOM 898 C CA . ALA A 1 114 ? -1.076 -4.364 4.911 1.00 95.38 114 ALA A CA 1
ATOM 899 C C . ALA A 1 114 ? -2.609 -4.314 4.843 1.00 95.38 114 ALA A C 1
ATOM 901 O O . ALA A 1 114 ? -3.251 -4.129 5.878 1.00 95.38 114 ALA A O 1
ATOM 902 N N . ILE A 1 115 ? -3.204 -4.568 3.669 1.00 96.81 115 ILE A N 1
ATOM 903 C CA . ILE A 1 115 ? -4.662 -4.648 3.472 1.00 96.81 115 ILE A CA 1
ATOM 904 C C . ILE A 1 115 ? -5.263 -5.665 4.432 1.00 96.81 115 ILE A C 1
ATOM 906 O O . ILE A 1 115 ? -6.208 -5.340 5.146 1.00 96.81 115 ILE A O 1
ATOM 910 N N . ARG A 1 116 ? -4.687 -6.869 4.520 1.00 96.25 116 ARG A N 1
ATOM 911 C CA . ARG A 1 116 ? -5.165 -7.905 5.443 1.00 96.25 116 ARG A CA 1
ATOM 912 C C . ARG A 1 116 ? -5.227 -7.402 6.887 1.00 96.25 116 ARG A C 1
ATOM 914 O O . ARG A 1 116 ? -6.242 -7.594 7.552 1.00 96.25 116 ARG A O 1
ATOM 921 N N . LEU A 1 117 ? -4.164 -6.769 7.384 1.00 96.94 117 LEU A N 1
ATOM 922 C CA . LEU A 1 117 ? -4.120 -6.303 8.774 1.00 96.94 117 LEU A CA 1
ATOM 923 C C . LEU A 1 117 ? -5.060 -5.110 9.015 1.00 96.94 117 LEU A C 1
ATOM 925 O O . LEU A 1 117 ? -5.704 -5.026 10.061 1.00 96.94 117 LEU A O 1
ATOM 929 N N . LEU A 1 118 ? -5.186 -4.214 8.033 1.00 97.69 118 LEU A N 1
ATOM 930 C CA . LEU A 1 118 ? -6.140 -3.105 8.060 1.00 97.69 118 LEU A CA 1
ATOM 931 C C . LEU A 1 118 ? -7.590 -3.613 8.083 1.00 97.69 118 LEU A C 1
ATOM 933 O O . LEU A 1 118 ? -8.387 -3.127 8.880 1.00 97.69 118 LEU A O 1
ATOM 937 N N . LEU A 1 119 ? -7.928 -4.637 7.298 1.00 97.56 119 LEU A N 1
ATOM 938 C CA . LEU A 1 119 ? -9.258 -5.252 7.320 1.00 97.56 119 LEU A CA 1
ATOM 939 C C . LEU A 1 119 ? -9.569 -5.930 8.663 1.00 97.56 119 LEU A C 1
ATOM 941 O O . LEU A 1 119 ? -10.689 -5.803 9.147 1.00 97.56 119 LEU A O 1
ATOM 945 N N . LEU A 1 120 ? -8.591 -6.573 9.312 1.00 97.31 120 LEU A N 1
ATOM 946 C CA . LEU A 1 120 ? -8.771 -7.114 10.670 1.00 97.31 120 LEU A CA 1
ATOM 947 C C . LEU A 1 120 ? -9.023 -6.005 11.706 1.00 97.31 120 LEU A C 1
ATOM 949 O O . LEU A 1 120 ? -9.863 -6.156 12.591 1.00 97.31 120 LEU A O 1
ATOM 953 N N . ARG A 1 121 ? -8.337 -4.863 11.580 1.00 96.00 121 ARG A N 1
ATOM 954 C CA . ARG A 1 121 ? -8.582 -3.685 12.429 1.00 96.00 121 ARG A CA 1
ATOM 955 C C . ARG A 1 121 ? -9.976 -3.110 12.198 1.00 96.00 121 ARG A C 1
ATOM 957 O O . ARG A 1 121 ? -10.671 -2.783 13.154 1.00 96.00 121 ARG A O 1
ATOM 964 N N . MET A 1 122 ? -10.382 -3.006 10.936 1.00 95.50 122 MET A N 1
ATOM 965 C CA . MET A 1 122 ? -11.717 -2.565 10.544 1.00 95.50 122 MET A CA 1
ATOM 966 C C . MET A 1 122 ? -12.801 -3.494 11.099 1.00 95.50 122 MET A C 1
ATOM 968 O O . MET A 1 122 ? -13.807 -3.005 11.604 1.00 95.50 122 MET A O 1
ATOM 972 N N . ASP A 1 123 ? -12.589 -4.812 11.052 1.00 95.81 123 ASP A N 1
ATOM 973 C CA . ASP A 1 123 ? -13.486 -5.798 11.661 1.00 95.81 123 ASP A CA 1
ATOM 974 C C . ASP A 1 123 ? -13.606 -5.576 13.173 1.00 95.81 123 ASP A C 1
ATOM 976 O O . ASP A 1 123 ? -14.715 -5.402 13.668 1.00 95.81 123 ASP A O 1
ATOM 980 N N . ALA A 1 124 ? -12.483 -5.444 13.890 1.00 95.06 124 ALA A N 1
ATOM 981 C CA . ALA A 1 124 ? -12.486 -5.143 15.324 1.00 95.06 124 ALA A CA 1
ATOM 982 C C . ALA A 1 124 ? -13.280 -3.865 15.660 1.00 95.06 124 ALA A C 1
ATOM 984 O O . ALA A 1 124 ? -14.038 -3.837 16.631 1.00 95.06 124 ALA A O 1
ATOM 985 N N . PHE A 1 125 ? -13.149 -2.815 14.841 1.00 93.56 125 PHE A N 1
ATOM 986 C CA . PHE A 1 125 ? -13.915 -1.576 15.002 1.00 93.56 125 PHE A CA 1
ATOM 987 C C . PHE A 1 125 ? -15.408 -1.776 14.730 1.00 93.56 125 PHE A C 1
ATOM 989 O O . PHE A 1 125 ? -16.237 -1.307 15.505 1.00 93.56 125 PHE A O 1
ATOM 996 N N . ASN A 1 126 ? -15.753 -2.494 13.662 1.00 92.88 126 ASN A N 1
ATOM 997 C CA . ASN A 1 126 ? -17.136 -2.744 13.258 1.00 92.88 126 ASN A CA 1
ATOM 998 C C . ASN A 1 126 ? -17.885 -3.682 14.207 1.00 92.88 126 ASN A C 1
ATOM 1000 O O . ASN A 1 126 ? -19.104 -3.563 14.335 1.00 92.88 126 ASN A O 1
ATOM 1004 N N . THR A 1 127 ? -17.185 -4.610 14.861 1.00 93.19 127 THR A N 1
ATOM 1005 C CA . THR A 1 127 ? -17.775 -5.511 15.859 1.00 93.19 127 THR A CA 1
ATOM 1006 C C . THR A 1 127 ? -17.680 -4.970 17.281 1.00 93.19 127 THR A C 1
ATOM 1008 O O . THR A 1 127 ? -18.253 -5.568 18.187 1.00 93.19 127 THR A O 1
ATOM 1011 N N . GLY A 1 128 ? -16.957 -3.868 17.506 1.00 92.69 128 GLY A N 1
ATOM 1012 C CA . GLY A 1 128 ? -16.682 -3.364 18.851 1.00 92.69 128 GLY A CA 1
ATOM 1013 C C . GLY A 1 128 ? -15.901 -4.361 19.715 1.00 92.69 128 GLY A C 1
ATOM 1014 O O . GLY A 1 128 ? -16.028 -4.345 20.937 1.00 92.69 128 GLY A O 1
ATOM 1015 N N . ASP A 1 129 ? -15.080 -5.212 19.093 1.00 94.69 129 ASP A N 1
ATOM 1016 C CA . ASP A 1 129 ? -14.321 -6.267 19.769 1.00 94.69 129 ASP A CA 1
ATOM 1017 C C . ASP A 1 129 ? -12.880 -5.810 20.045 1.00 94.69 129 ASP A C 1
ATOM 1019 O O . ASP A 1 129 ? -12.015 -5.798 19.163 1.00 94.69 129 ASP A O 1
ATOM 1023 N N . LEU A 1 130 ? -12.623 -5.422 21.296 1.00 95.31 130 LEU A N 1
ATOM 1024 C CA . LEU A 1 130 ? -11.302 -4.981 21.740 1.00 95.31 130 LEU A CA 1
ATOM 1025 C C . LEU A 1 130 ? -10.263 -6.113 21.688 1.00 95.31 130 LEU A C 1
ATOM 1027 O O . LEU A 1 130 ? -9.099 -5.847 21.387 1.00 95.31 130 LEU A O 1
ATOM 1031 N N . ALA A 1 131 ? -10.659 -7.365 21.937 1.00 96.12 131 ALA A N 1
ATOM 1032 C CA . ALA A 1 131 ? -9.724 -8.486 21.947 1.00 96.12 131 ALA A CA 1
ATOM 1033 C C . ALA A 1 131 ? -9.137 -8.712 20.547 1.00 96.12 131 ALA A C 1
ATOM 1035 O O . ALA A 1 131 ? -7.924 -8.888 20.408 1.00 96.12 131 ALA A O 1
ATOM 1036 N N . LYS A 1 132 ? -9.963 -8.605 19.496 1.00 95.94 132 LYS A N 1
ATOM 1037 C CA . LYS A 1 132 ? -9.485 -8.639 18.102 1.00 95.94 132 LYS A CA 1
ATOM 1038 C C . LYS A 1 132 ? -8.471 -7.538 17.809 1.00 95.94 132 LYS A C 1
ATOM 1040 O O . LYS A 1 132 ? -7.448 -7.801 17.182 1.00 95.94 132 LYS A O 1
ATOM 1045 N N . LEU A 1 133 ? -8.721 -6.313 18.279 1.00 96.06 133 LEU A N 1
ATOM 1046 C CA . LEU A 1 133 ? -7.779 -5.210 18.086 1.00 96.06 133 LEU A CA 1
ATOM 1047 C C . LEU A 1 133 ? -6.445 -5.481 18.802 1.00 96.06 133 LEU A C 1
ATOM 1049 O O . LEU A 1 133 ? -5.381 -5.295 18.216 1.00 96.06 133 LEU A O 1
ATOM 1053 N N . GLN A 1 134 ? -6.492 -5.946 20.050 1.00 95.25 134 GLN A N 1
ATOM 1054 C CA . GLN A 1 134 ? -5.306 -6.215 20.870 1.00 95.25 134 GLN A CA 1
ATOM 1055 C C . GLN A 1 134 ? -4.412 -7.331 20.310 1.00 95.25 134 GLN A C 1
ATOM 1057 O O . GLN A 1 134 ? -3.207 -7.342 20.572 1.00 95.25 134 GLN A O 1
ATOM 1062 N N . GLN A 1 135 ? -4.966 -8.250 19.514 1.00 95.00 135 GLN A N 1
ATOM 1063 C CA . GLN A 1 135 ? -4.183 -9.280 18.822 1.00 95.00 135 GLN A CA 1
ATOM 1064 C C . GLN A 1 135 ? -3.269 -8.697 17.736 1.00 95.00 135 GLN A C 1
ATOM 1066 O O . GLN A 1 135 ? -2.171 -9.216 17.512 1.00 95.00 135 GLN A O 1
ATOM 1071 N N . ILE A 1 136 ? -3.702 -7.620 17.076 1.00 95.62 136 ILE A N 1
ATOM 1072 C CA . ILE A 1 136 ? -3.034 -7.063 15.892 1.00 95.62 136 ILE A CA 1
ATOM 1073 C C . ILE A 1 136 ? -2.375 -5.704 16.132 1.00 95.62 136 ILE A C 1
ATOM 1075 O O . ILE A 1 136 ? -1.600 -5.274 15.285 1.00 95.62 136 ILE A O 1
ATOM 1079 N N . ASP A 1 137 ? -2.665 -5.014 17.236 1.00 95.19 137 ASP A N 1
ATOM 1080 C CA . ASP A 1 137 ? -2.129 -3.686 17.547 1.00 95.19 137 ASP A CA 1
ATOM 1081 C C . ASP A 1 137 ? -1.422 -3.682 18.907 1.00 95.19 137 ASP A C 1
ATOM 1083 O O . ASP A 1 137 ? -2.031 -3.883 19.960 1.00 95.19 137 ASP A O 1
ATOM 1087 N N . VAL A 1 138 ? -0.110 -3.434 18.877 1.00 93.00 138 VAL A N 1
ATOM 1088 C CA . VAL A 1 138 ? 0.734 -3.418 20.077 1.00 93.00 138 VAL A CA 1
ATOM 1089 C C . VAL A 1 138 ? 0.319 -2.298 21.033 1.00 93.00 138 VAL A C 1
ATOM 1091 O O . VAL A 1 138 ? 0.311 -2.509 22.246 1.00 93.00 138 VAL A O 1
ATOM 1094 N N . ALA A 1 139 ? -0.076 -1.133 20.511 1.00 87.88 139 ALA A N 1
ATOM 1095 C CA . ALA A 1 139 ? -0.494 0.006 21.324 1.00 87.88 139 ALA A CA 1
ATOM 1096 C C . ALA A 1 139 ? -1.877 -0.209 21.963 1.00 87.88 139 ALA A C 1
ATOM 1098 O O . ALA A 1 139 ? -2.190 0.404 22.985 1.00 87.88 139 ALA A O 1
ATOM 1099 N N . ALA A 1 140 ? -2.698 -1.103 21.403 1.00 90.50 140 ALA A N 1
ATOM 1100 C CA . ALA A 1 140 ? -4.034 -1.383 21.917 1.00 90.50 140 ALA A CA 1
ATOM 1101 C C . ALA A 1 140 ? -4.056 -2.261 23.178 1.00 90.50 140 ALA A C 1
ATOM 1103 O O . ALA A 1 140 ? -5.072 -2.284 23.878 1.00 90.50 140 ALA A O 1
ATOM 1104 N N . LYS A 1 141 ? -2.953 -2.952 23.505 1.00 88.31 141 LYS A N 1
ATOM 1105 C CA . LYS A 1 141 ? -2.872 -3.885 24.648 1.00 88.31 141 LYS A CA 1
ATOM 1106 C C . LYS A 1 141 ? -3.311 -3.277 25.984 1.00 88.31 141 LYS A C 1
ATOM 1108 O O . LYS A 1 141 ? -3.873 -3.983 26.809 1.00 88.31 141 LYS A O 1
ATOM 1113 N N . ASN A 1 142 ? -3.096 -1.976 26.170 1.00 88.75 142 ASN A N 1
ATOM 1114 C CA . ASN A 1 142 ? -3.383 -1.272 27.424 1.00 88.75 142 ASN A CA 1
ATOM 1115 C C . ASN A 1 142 ? -4.630 -0.369 27.346 1.00 88.75 142 ASN A C 1
ATOM 1117 O O . ASN A 1 142 ? -4.837 0.483 28.209 1.00 88.75 142 ASN A O 1
ATOM 1121 N N . ILE A 1 143 ? -5.441 -0.493 26.293 1.00 92.25 143 ILE A N 1
ATOM 1122 C CA . ILE A 1 143 ? -6.681 0.279 26.133 1.00 92.25 143 ILE A CA 1
ATOM 1123 C C . ILE A 1 143 ? -7.824 -0.445 26.858 1.00 92.25 143 ILE A C 1
ATOM 1125 O O . ILE A 1 143 ? -7.932 -1.663 26.764 1.00 92.25 143 ILE A O 1
ATOM 1129 N N . THR A 1 144 ? -8.689 0.297 27.559 1.00 93.50 144 THR A N 1
ATOM 1130 C CA . THR A 1 144 ? -9.899 -0.259 28.194 1.00 93.50 144 THR A CA 1
ATOM 1131 C C . THR A 1 144 ? -11.066 -0.354 27.208 1.00 93.50 144 THR A C 1
ATOM 1133 O O . THR A 1 144 ? -11.106 0.361 26.201 1.00 93.50 144 THR A O 1
ATOM 1136 N N . ALA A 1 145 ? -12.056 -1.199 27.506 1.00 92.81 145 ALA A N 1
ATOM 1137 C CA . ALA A 1 145 ? -13.245 -1.359 26.667 1.00 92.81 145 ALA A CA 1
ATOM 1138 C C . ALA A 1 145 ? -14.034 -0.046 26.511 1.00 92.81 145 ALA A C 1
ATOM 1140 O O . ALA A 1 145 ? -14.513 0.267 25.421 1.00 92.81 145 ALA A O 1
ATOM 1141 N N . GLU A 1 146 ? -14.113 0.768 27.565 1.00 91.19 146 GLU A N 1
ATOM 1142 C CA . GLU A 1 146 ? -14.798 2.065 27.559 1.00 91.19 146 GLU A CA 1
ATOM 1143 C C . GLU A 1 146 ? -14.090 3.046 26.626 1.00 91.19 146 GLU A C 1
ATOM 1145 O O . GLU A 1 146 ? -14.726 3.675 25.775 1.00 91.19 146 GLU A O 1
ATOM 1150 N N . ARG A 1 147 ? -12.757 3.138 26.736 1.00 90.75 147 ARG A N 1
ATOM 1151 C CA . ARG A 1 147 ? -11.943 3.995 25.868 1.00 90.75 147 ARG A CA 1
ATOM 1152 C C . ARG A 1 147 ? -12.036 3.548 24.413 1.00 90.75 147 ARG A C 1
ATOM 1154 O O . ARG A 1 147 ? -12.134 4.390 23.521 1.00 90.75 147 ARG A O 1
ATOM 1161 N N . PHE A 1 148 ? -12.037 2.241 24.172 1.00 92.12 148 PHE A N 1
ATOM 1162 C CA . PHE A 1 148 ? -12.201 1.683 22.836 1.00 92.12 148 PHE A CA 1
ATOM 1163 C C . PHE A 1 148 ? -13.575 2.015 22.241 1.00 92.12 148 PHE A C 1
ATOM 1165 O O . PHE A 1 148 ? -13.653 2.537 21.129 1.00 92.12 148 PHE A O 1
ATOM 1172 N N . LYS A 1 149 ? -14.654 1.818 23.006 1.00 89.56 149 LYS A N 1
ATOM 1173 C CA . LYS A 1 149 ? -16.024 2.142 22.587 1.00 89.56 149 LYS A CA 1
ATOM 1174 C C . LYS A 1 149 ? -16.200 3.633 22.285 1.00 89.56 149 LYS A C 1
ATOM 1176 O O . LYS A 1 149 ? -16.846 3.991 21.298 1.00 89.56 149 LYS A O 1
ATOM 1181 N N . ALA A 1 150 ? -15.601 4.502 23.101 1.00 86.75 150 ALA A N 1
ATOM 1182 C CA . ALA A 1 150 ? -15.585 5.942 22.861 1.00 86.75 150 ALA A CA 1
ATOM 1183 C C . ALA A 1 150 ? -14.845 6.291 21.558 1.00 86.75 150 ALA A C 1
ATOM 1185 O O . ALA A 1 150 ? -15.338 7.091 20.763 1.00 86.75 150 ALA A O 1
ATOM 1186 N N . TRP A 1 151 ? -13.701 5.649 21.305 1.00 84.38 151 TRP A N 1
ATOM 1187 C CA . TRP A 1 151 ? -12.892 5.882 20.109 1.00 84.38 151 TRP A CA 1
ATOM 1188 C C . TRP A 1 151 ? -13.618 5.505 18.812 1.00 84.38 151 TRP A C 1
ATOM 1190 O O . TRP A 1 151 ? -13.656 6.308 17.875 1.00 84.38 151 TRP A O 1
ATOM 1200 N N . ILE A 1 152 ? -14.257 4.333 18.761 1.00 87.62 152 ILE A N 1
ATOM 1201 C CA . ILE A 1 152 ? -14.994 3.897 17.562 1.00 87.62 152 ILE A CA 1
ATOM 1202 C C . ILE A 1 152 ? -16.303 4.680 17.355 1.00 87.62 152 ILE A C 1
ATOM 1204 O O . ILE A 1 152 ? -16.853 4.698 16.255 1.00 87.62 152 ILE A O 1
ATOM 1208 N N . GLY A 1 153 ? -16.753 5.430 18.368 1.00 80.75 153 GLY A N 1
ATOM 1209 C CA . GLY A 1 153 ? -17.961 6.250 18.309 1.00 80.75 153 GLY A CA 1
ATOM 1210 C C . GLY A 1 153 ? -19.241 5.475 18.624 1.00 80.75 153 GLY A C 1
ATOM 1211 O O . GLY A 1 153 ? -20.298 5.846 18.116 1.00 80.75 153 GLY A O 1
ATOM 1212 N N . GLY A 1 154 ? -19.144 4.431 19.454 1.00 75.56 154 GLY A N 1
ATOM 1213 C CA . GLY A 1 154 ? -20.255 3.557 19.834 1.00 75.56 154 GLY A CA 1
ATOM 1214 C C . GLY A 1 154 ? -20.563 2.452 18.816 1.00 75.56 154 GLY A C 1
ATOM 1215 O O . GLY A 1 154 ? -19.824 2.235 17.863 1.00 75.56 154 GLY A O 1
ATOM 1216 N N . ASN A 1 155 ? -21.680 1.746 19.027 1.00 70.31 155 ASN A N 1
ATOM 1217 C CA . ASN A 1 155 ? -22.036 0.527 18.280 1.00 70.31 155 ASN A CA 1
ATOM 1218 C C . ASN A 1 155 ? -22.706 0.791 16.914 1.00 70.31 155 ASN A C 1
ATOM 1220 O O . ASN A 1 155 ? -23.031 -0.153 16.200 1.00 70.31 155 ASN A O 1
ATOM 1224 N N . SER A 1 156 ? -22.966 2.052 16.559 1.00 71.06 156 SER A N 1
ATOM 1225 C CA . SER A 1 156 ? -23.656 2.435 15.315 1.00 71.06 156 SER A CA 1
ATOM 1226 C C . SER A 1 156 ? -22.712 2.889 14.199 1.00 71.06 156 SER A C 1
ATOM 1228 O O . SER A 1 156 ? -23.171 3.259 13.117 1.00 71.06 156 SER A O 1
ATOM 1230 N N . ALA A 1 157 ? -21.401 2.883 14.453 1.00 81.88 157 ALA A N 1
ATOM 1231 C CA . ALA A 1 157 ? -20.396 3.240 13.468 1.00 81.88 157 ALA A CA 1
ATOM 1232 C C . ALA A 1 157 ? -20.079 2.053 12.547 1.00 81.88 157 ALA A C 1
ATOM 1234 O O . ALA A 1 157 ? -19.826 0.942 13.010 1.00 81.88 157 ALA A O 1
ATOM 1235 N N . ARG A 1 158 ? -20.054 2.306 11.238 1.00 89.81 158 ARG A N 1
ATOM 1236 C CA . ARG A 1 158 ? -19.614 1.357 10.213 1.00 89.81 158 ARG A CA 1
ATOM 1237 C C . ARG A 1 158 ? -18.408 1.927 9.486 1.00 89.81 158 ARG A C 1
ATOM 1239 O O . ARG A 1 158 ? -18.480 2.986 8.868 1.00 89.81 158 ARG A O 1
ATOM 1246 N N . PHE A 1 159 ? -17.288 1.236 9.608 1.00 93.88 159 PHE A N 1
ATOM 1247 C CA . PHE A 1 159 ? -16.017 1.568 8.999 1.00 93.88 159 PHE A CA 1
ATOM 1248 C C . PHE A 1 159 ? -15.828 0.802 7.694 1.00 93.88 159 PHE A C 1
ATOM 1250 O O . PHE A 1 159 ? -16.069 -0.406 7.640 1.00 93.88 159 PHE A O 1
ATOM 1257 N N . THR A 1 160 ? -15.315 1.503 6.685 1.00 96.25 160 THR A N 1
ATOM 1258 C CA . THR A 1 160 ? -14.914 0.930 5.395 1.00 96.25 160 THR A CA 1
ATOM 1259 C C . THR A 1 160 ? -13.492 1.363 5.075 1.00 96.25 160 THR A C 1
ATOM 1261 O O . THR A 1 160 ? -13.165 2.550 5.141 1.00 96.25 160 THR A O 1
ATOM 1264 N N . LEU A 1 161 ? -12.637 0.410 4.711 1.00 97.81 161 LEU A N 1
ATOM 1265 C CA . LEU A 1 161 ? -11.308 0.685 4.176 1.00 97.81 161 LEU A CA 1
ATOM 1266 C C . LEU A 1 161 ? -11.436 1.040 2.688 1.00 97.81 161 LEU A C 1
ATOM 1268 O O . LEU A 1 161 ? -11.808 0.189 1.879 1.00 97.81 161 LEU A O 1
ATOM 1272 N N . ASN A 1 162 ? -11.143 2.293 2.338 1.00 97.81 162 ASN A N 1
ATOM 1273 C CA . ASN A 1 162 ? -11.369 2.817 0.989 1.00 97.81 162 ASN A CA 1
ATOM 1274 C C . ASN A 1 162 ? -10.120 2.784 0.107 1.00 97.81 162 ASN A C 1
ATOM 1276 O O . ASN A 1 162 ? -10.214 2.524 -1.087 1.00 97.81 162 ASN A O 1
ATOM 1280 N N . TYR A 1 163 ? -8.958 3.068 0.690 1.00 97.56 163 TYR A N 1
ATOM 1281 C CA . TYR A 1 163 ? -7.685 3.129 -0.020 1.00 97.56 163 TYR A CA 1
ATOM 1282 C C . TYR A 1 163 ? -6.538 2.830 0.939 1.00 97.56 163 TYR A C 1
ATOM 1284 O O . TYR A 1 163 ? -6.646 3.067 2.146 1.00 97.56 163 TYR A O 1
ATOM 1292 N N . MET A 1 164 ? -5.423 2.360 0.394 1.00 96.00 164 MET A N 1
ATOM 1293 C CA . MET A 1 164 ? -4.143 2.330 1.084 1.00 96.00 164 MET A CA 1
ATOM 1294 C C . MET A 1 164 ? -3.002 2.483 0.088 1.00 96.00 164 MET A C 1
ATOM 1296 O O . MET A 1 164 ? -3.139 2.121 -1.084 1.00 96.00 164 MET A O 1
ATOM 1300 N N . GLU A 1 165 ? -1.870 2.966 0.579 1.00 92.69 165 GLU A N 1
ATOM 1301 C CA . GLU A 1 165 ? -0.609 2.998 -0.155 1.00 92.69 165 GLU A CA 1
ATOM 1302 C C . GLU A 1 165 ? 0.550 2.691 0.794 1.00 92.69 165 GLU A C 1
ATOM 1304 O O . GLU A 1 165 ? 0.636 3.276 1.879 1.00 92.69 165 GLU A O 1
ATOM 1309 N N . THR A 1 166 ? 1.404 1.735 0.418 1.00 91.75 166 THR A N 1
ATOM 1310 C CA . THR A 1 166 ? 2.656 1.488 1.133 1.00 91.75 166 THR A CA 1
ATOM 1311 C C . THR A 1 166 ? 3.723 2.450 0.637 1.00 91.75 166 THR A C 1
ATOM 1313 O O . THR A 1 166 ? 3.789 2.811 -0.536 1.00 91.75 166 THR A O 1
ATOM 1316 N N . THR A 1 167 ? 4.577 2.880 1.554 1.00 84.62 167 THR A N 1
ATOM 1317 C CA . THR A 1 167 ? 5.812 3.567 1.215 1.00 84.62 167 THR A CA 1
ATOM 1318 C C . THR A 1 167 ? 6.825 2.498 0.837 1.00 84.62 167 THR A C 1
ATOM 1320 O O . THR A 1 167 ? 7.314 1.773 1.706 1.00 84.62 167 THR A O 1
ATOM 1323 N N . LEU A 1 168 ? 7.109 2.375 -0.460 1.00 68.75 168 LEU A N 1
ATOM 1324 C CA . LEU A 1 168 ? 8.170 1.492 -0.930 1.00 68.75 168 LEU A CA 1
ATOM 1325 C C . LEU A 1 168 ? 9.525 1.978 -0.384 1.00 68.75 168 LEU A C 1
ATOM 1327 O O . LEU A 1 168 ? 9.762 3.191 -0.348 1.00 68.75 168 LEU A O 1
ATOM 1331 N N . PRO A 1 169 ? 10.422 1.067 0.033 1.00 62.97 169 PRO A N 1
ATOM 1332 C CA . PRO A 1 169 ? 11.811 1.419 0.288 1.00 62.97 169 PRO A CA 1
ATOM 1333 C C . PRO A 1 169 ? 12.410 2.067 -0.964 1.00 62.97 169 PRO A C 1
ATOM 1335 O O . PRO A 1 169 ? 12.176 1.600 -2.078 1.00 62.97 169 PRO A O 1
ATOM 1338 N N . SER A 1 170 ? 13.184 3.137 -0.799 1.00 57.34 170 SER A N 1
ATOM 1339 C CA . SER A 1 170 ? 13.910 3.728 -1.921 1.00 57.34 170 SER A CA 1
ATOM 1340 C C . SER A 1 170 ? 15.035 2.788 -2.356 1.00 57.34 170 SER A C 1
ATOM 1342 O O . SER A 1 170 ? 15.960 2.535 -1.583 1.00 57.34 170 SER A O 1
ATOM 1344 N N . GLY A 1 171 ? 14.963 2.308 -3.596 1.00 60.34 171 GLY A N 1
ATOM 1345 C CA . GLY A 1 171 ? 15.99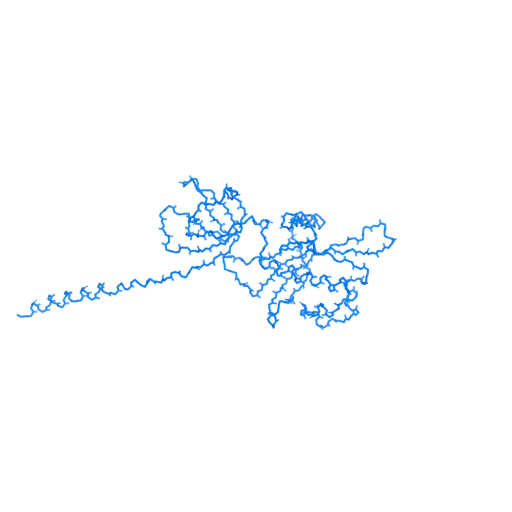8 1.499 -4.237 1.00 60.34 171 GLY A CA 1
ATOM 1346 C C . GLY A 1 171 ? 15.587 0.046 -4.525 1.00 60.34 171 GLY A C 1
ATOM 1347 O O . GLY A 1 171 ? 14.521 -0.405 -4.114 1.00 60.34 171 GLY A O 1
ATOM 1348 N N . PRO A 1 172 ? 16.433 -0.704 -5.254 1.00 60.56 172 PRO A N 1
ATOM 1349 C CA . PRO A 1 172 ? 16.104 -2.033 -5.784 1.00 60.56 172 PRO A CA 1
ATOM 1350 C C . PRO A 1 172 ? 16.130 -3.177 -4.753 1.00 60.56 172 PRO A C 1
ATOM 1352 O O . PRO A 1 172 ? 15.847 -4.324 -5.104 1.00 60.56 172 PRO A O 1
ATOM 1355 N N . PHE A 1 173 ? 16.499 -2.880 -3.503 1.00 62.47 173 PHE A N 1
ATOM 1356 C CA . PHE A 1 173 ? 16.666 -3.845 -2.417 1.00 62.47 173 PHE A CA 1
ATOM 1357 C C . PHE A 1 173 ? 15.665 -3.540 -1.308 1.00 62.47 173 PHE A C 1
ATOM 1359 O O . PHE A 1 173 ? 15.760 -2.509 -0.644 1.00 62.47 173 PHE A O 1
ATOM 1366 N N . THR A 1 174 ? 14.694 -4.428 -1.113 1.00 61.94 174 THR A N 1
ATOM 1367 C CA . THR A 1 174 ? 13.627 -4.233 -0.130 1.00 61.94 174 THR A CA 1
ATOM 1368 C C . THR A 1 174 ? 13.934 -4.973 1.170 1.00 61.94 174 THR A C 1
ATOM 1370 O O . THR A 1 174 ? 14.103 -6.192 1.183 1.00 61.94 174 THR A O 1
ATOM 1373 N N . ASP A 1 175 ? 13.969 -4.241 2.286 1.00 65.50 175 ASP A N 1
ATOM 1374 C CA . ASP A 1 175 ? 13.877 -4.840 3.618 1.00 65.50 175 ASP A CA 1
ATOM 1375 C C . ASP A 1 175 ? 12.414 -5.222 3.893 1.00 65.50 175 ASP A C 1
ATOM 1377 O O . ASP A 1 175 ? 11.553 -4.364 4.085 1.00 65.50 175 ASP A O 1
ATOM 1381 N N . ASN A 1 176 ? 12.137 -6.525 3.928 1.00 70.19 176 ASN A N 1
ATOM 1382 C CA . ASN A 1 176 ? 10.795 -7.069 4.146 1.00 70.19 176 ASN A CA 1
ATOM 1383 C C . ASN A 1 176 ? 10.437 -7.212 5.641 1.00 70.19 176 ASN A C 1
ATOM 1385 O O . ASN A 1 176 ? 9.455 -7.879 5.981 1.00 70.19 176 ASN A O 1
ATOM 1389 N N . SER A 1 177 ? 11.230 -6.650 6.560 1.00 80.19 177 SER A N 1
ATOM 1390 C CA . SER A 1 177 ? 10.983 -6.742 8.006 1.00 80.19 177 SER A CA 1
ATOM 1391 C C . SER A 1 177 ? 9.909 -5.768 8.507 1.00 80.19 177 SER A C 1
ATOM 1393 O O . SER A 1 177 ? 9.297 -6.003 9.558 1.00 80.19 177 SER A O 1
ATOM 1395 N N . LYS A 1 178 ? 9.651 -4.690 7.755 1.00 89.06 178 LYS A N 1
ATOM 1396 C CA . LYS A 1 178 ? 8.716 -3.615 8.108 1.00 89.06 178 LYS A CA 1
ATOM 1397 C C . LYS A 1 178 ? 7.978 -3.111 6.877 1.00 89.06 178 LYS A C 1
ATOM 1399 O O . LYS A 1 178 ? 8.556 -2.981 5.807 1.00 89.06 178 LYS A O 1
ATOM 1404 N N . ILE A 1 179 ? 6.709 -2.762 7.057 1.00 92.00 179 ILE A N 1
ATOM 1405 C CA . ILE A 1 179 ? 5.882 -2.150 6.015 1.00 92.00 179 ILE A CA 1
ATOM 1406 C C . ILE A 1 179 ? 5.274 -0.885 6.610 1.00 92.00 179 ILE A C 1
ATOM 1408 O O . ILE A 1 179 ? 4.632 -0.933 7.660 1.00 92.00 179 ILE A O 1
ATOM 1412 N N . SER A 1 180 ? 5.488 0.252 5.956 1.00 93.38 180 SER A N 1
ATOM 1413 C CA . SER A 1 180 ? 4.886 1.530 6.343 1.00 93.38 180 SER A CA 1
ATOM 1414 C C . SER A 1 180 ? 4.023 2.068 5.218 1.00 93.38 180 SER A C 1
ATOM 1416 O O . SER A 1 180 ? 4.207 1.699 4.062 1.00 93.38 180 SER A O 1
ATOM 1418 N N . GLY A 1 181 ? 3.074 2.929 5.555 1.00 94.62 181 GLY A N 1
ATOM 1419 C CA . GLY A 1 181 ? 2.181 3.520 4.574 1.00 94.62 181 GLY A CA 1
ATOM 1420 C C . GLY A 1 181 ? 1.099 4.372 5.210 1.00 94.62 181 GLY A C 1
ATOM 1421 O O . GLY A 1 181 ? 1.171 4.745 6.386 1.00 94.62 181 GLY A O 1
ATOM 1422 N N . PHE A 1 182 ? 0.068 4.656 4.428 1.00 96.25 182 PHE A N 1
ATOM 1423 C CA . PHE A 1 182 ? -1.146 5.294 4.914 1.00 96.25 182 PHE A CA 1
ATOM 1424 C C . PHE A 1 182 ? -2.390 4.652 4.307 1.00 96.25 182 PHE A C 1
ATOM 1426 O O . PHE A 1 182 ? -2.333 3.953 3.295 1.00 96.25 182 PHE A O 1
ATOM 1433 N N . CYS A 1 183 ? -3.532 4.872 4.946 1.00 97.25 183 CYS A N 1
ATOM 1434 C CA . CYS A 1 183 ? -4.820 4.393 4.475 1.00 97.25 183 CYS A CA 1
ATOM 1435 C C . CYS A 1 183 ? -5.935 5.409 4.713 1.00 97.25 183 CYS A C 1
ATOM 1437 O O . CYS A 1 183 ? -5.851 6.257 5.604 1.00 97.25 183 CYS A O 1
ATOM 1439 N N . LEU A 1 184 ? -7.007 5.257 3.942 1.00 97.44 184 LEU A N 1
ATOM 1440 C CA . LEU A 1 184 ? -8.243 6.020 4.048 1.00 97.44 184 LEU A CA 1
ATOM 1441 C C . LEU A 1 184 ? -9.353 5.120 4.591 1.00 97.44 184 LEU A C 1
ATOM 1443 O O . LEU A 1 184 ? -9.774 4.172 3.923 1.00 97.44 184 LEU A O 1
ATOM 1447 N N . TYR A 1 185 ? -9.868 5.455 5.769 1.00 95.81 185 TYR A N 1
ATOM 1448 C CA . TYR A 1 185 ? -11.121 4.911 6.278 1.00 95.81 185 TYR A CA 1
ATOM 1449 C C . TYR A 1 185 ? -12.261 5.891 6.039 1.00 95.81 185 TYR A C 1
ATOM 1451 O O . TYR A 1 185 ? -12.084 7.102 6.154 1.00 95.81 185 TYR A O 1
ATOM 1459 N N . SER A 1 186 ? -13.451 5.361 5.789 1.00 94.31 186 SER A N 1
ATOM 1460 C CA . SER A 1 186 ? -14.695 6.090 6.005 1.00 94.31 186 SER A CA 1
ATOM 1461 C C . SER A 1 186 ? -15.402 5.521 7.225 1.00 94.31 186 SER A C 1
ATOM 1463 O O . SER A 1 186 ? -15.289 4.329 7.501 1.00 94.31 186 SER A O 1
ATOM 1465 N N . ARG A 1 187 ? -16.131 6.367 7.946 1.00 90.62 187 ARG A N 1
ATOM 1466 C CA . ARG A 1 187 ? -17.008 5.996 9.052 1.00 90.62 187 ARG A CA 1
ATOM 1467 C C . ARG A 1 187 ? -18.391 6.554 8.780 1.00 90.62 187 ARG A C 1
ATOM 1469 O O . ARG A 1 187 ? -18.583 7.769 8.822 1.00 90.62 187 ARG A O 1
ATOM 1476 N N . GLU A 1 188 ? -19.337 5.664 8.555 1.00 89.12 188 GLU A N 1
ATOM 1477 C CA . GLU A 1 188 ? -20.753 5.982 8.481 1.00 89.12 188 GLU A CA 1
ATOM 1478 C C . GLU A 1 188 ? -21.388 5.817 9.864 1.00 89.12 188 GLU A C 1
ATOM 1480 O O . GLU A 1 188 ? -21.126 4.837 10.564 1.00 89.12 188 GLU A O 1
ATOM 1485 N N . ARG A 1 189 ? -22.203 6.783 10.288 1.00 80.81 189 ARG A N 1
ATOM 1486 C CA . ARG A 1 189 ? -23.037 6.657 11.488 1.00 80.81 189 ARG A CA 1
ATOM 1487 C C . ARG A 1 189 ? -24.467 6.345 11.082 1.00 80.81 189 ARG A C 1
ATOM 1489 O O . ARG A 1 189 ? -25.114 7.153 10.427 1.00 80.81 189 ARG A O 1
ATOM 1496 N N . VAL A 1 190 ? -24.989 5.210 11.529 1.00 67.38 190 VAL A N 1
ATOM 1497 C CA . VAL A 1 190 ? -26.404 4.884 11.327 1.00 67.38 190 VAL A CA 1
ATOM 1498 C C . VAL A 1 190 ? -27.226 5.641 12.374 1.00 67.38 190 VAL A C 1
ATOM 1500 O O . VAL A 1 190 ? -27.498 5.119 13.450 1.00 67.38 190 VAL A O 1
ATOM 1503 N N . ASN A 1 191 ? -27.578 6.897 12.087 1.00 64.12 191 ASN A N 1
ATOM 1504 C CA . ASN A 1 191 ? -28.539 7.670 12.875 1.00 64.12 191 ASN A CA 1
ATOM 1505 C C . ASN A 1 191 ? -29.777 7.949 12.016 1.00 64.12 191 ASN A C 1
ATOM 1507 O O . ASN A 1 191 ? -29.673 8.595 10.977 1.00 64.12 191 ASN A O 1
ATOM 1511 N N . GLY A 1 192 ? -30.954 7.516 12.475 1.00 52.34 192 GLY A N 1
ATOM 1512 C CA . GLY A 1 192 ? -32.225 7.650 11.746 1.00 52.34 192 GLY A CA 1
ATOM 1513 C C . GLY A 1 192 ? -32.767 9.078 11.575 1.00 52.34 192 GLY A C 1
ATOM 1514 O O . GLY A 1 192 ? -33.886 9.227 11.104 1.00 52.34 192 GLY A O 1
ATOM 1515 N N . MET A 1 193 ? -32.021 10.122 11.966 1.00 54.25 193 MET A N 1
ATOM 1516 C CA . MET A 1 193 ? -32.474 11.525 11.937 1.00 54.25 193 MET A CA 1
ATOM 1517 C C . MET A 1 193 ? -31.349 12.536 11.627 1.00 54.25 193 MET A C 1
ATOM 1519 O O . MET A 1 193 ? -31.293 13.593 12.253 1.00 54.25 193 MET A O 1
ATOM 1523 N N . SER A 1 194 ? -30.406 12.245 10.721 1.00 55.19 194 SER A N 1
ATOM 1524 C CA . SER A 1 194 ? -29.464 13.290 10.274 1.00 55.19 194 SER A CA 1
ATOM 1525 C C . SER A 1 194 ? -29.944 13.955 8.981 1.00 55.19 194 SER A C 1
ATOM 1527 O O . SER A 1 194 ? -30.316 13.292 8.017 1.00 55.19 194 SER A O 1
ATOM 1529 N N . ILE A 1 195 ? -29.941 15.290 8.983 1.00 53.38 195 ILE A N 1
ATOM 1530 C CA . ILE A 1 195 ? -30.255 16.142 7.822 1.00 53.38 195 ILE A CA 1
ATOM 1531 C C . ILE A 1 195 ? -28.972 16.455 7.018 1.00 53.38 195 ILE A C 1
ATOM 1533 O O . ILE A 1 195 ? -29.033 16.805 5.844 1.00 53.38 195 ILE A O 1
ATOM 1537 N N . SER A 1 196 ? -27.789 16.278 7.620 1.00 55.72 196 SER A N 1
ATOM 1538 C CA . SER A 1 196 ? -26.473 16.391 6.978 1.00 55.72 196 SER A CA 1
ATOM 1539 C C . SER A 1 196 ? -25.731 15.050 6.993 1.00 55.72 196 SER A C 1
ATOM 1541 O O . SER A 1 196 ? -25.988 14.199 7.845 1.00 55.72 196 SER A O 1
ATOM 1543 N N . GLY A 1 197 ? -24.841 14.838 6.016 1.00 58.19 197 GLY A N 1
ATOM 1544 C CA . GLY A 1 197 ? -24.218 13.541 5.732 1.00 58.19 197 GLY A CA 1
ATOM 1545 C C . GLY A 1 197 ? -23.601 12.846 6.952 1.00 58.19 197 GLY A C 1
ATOM 1546 O O . GLY A 1 197 ? -22.836 13.438 7.706 1.00 58.19 197 GLY A O 1
ATOM 1547 N N . ASN A 1 198 ? -23.906 11.556 7.112 1.00 78.38 198 ASN A N 1
ATOM 1548 C CA . ASN A 1 198 ? -23.422 10.705 8.207 1.00 78.38 198 ASN A CA 1
ATOM 1549 C C . ASN A 1 198 ? -22.044 10.072 7.953 1.00 78.38 198 ASN A C 1
ATOM 1551 O O . ASN A 1 198 ? -21.611 9.211 8.723 1.00 78.38 198 ASN A O 1
ATOM 1555 N N . LEU A 1 199 ? -21.371 10.467 6.871 1.00 85.44 199 LEU A N 1
ATOM 1556 C CA . LEU A 1 199 ? -20.135 9.863 6.395 1.00 85.44 199 LEU A CA 1
ATOM 1557 C C . LEU A 1 199 ? -18.944 10.780 6.675 1.00 85.44 199 LEU A C 1
ATOM 1559 O O . LEU A 1 199 ? -18.841 11.868 6.116 1.00 85.44 199 LEU A O 1
ATOM 1563 N N . ASN A 1 200 ? -18.021 10.304 7.505 1.00 88.44 200 ASN A N 1
ATOM 1564 C CA . ASN A 1 200 ? -16.756 10.977 7.783 1.00 88.44 200 ASN A CA 1
ATOM 1565 C C . ASN A 1 200 ? -15.590 10.178 7.207 1.00 88.44 200 ASN A C 1
ATOM 1567 O O . ASN A 1 200 ? -15.645 8.952 7.171 1.00 88.44 200 ASN A O 1
ATOM 1571 N N . TYR A 1 201 ? -14.507 10.857 6.841 1.00 91.25 201 TYR A N 1
ATOM 1572 C CA . TYR A 1 201 ? -13.273 10.225 6.378 1.00 91.25 201 TYR A CA 1
ATOM 1573 C C . TYR A 1 201 ? -12.136 10.443 7.375 1.00 91.25 201 TYR A C 1
ATOM 1575 O O . TYR A 1 201 ? -12.069 11.479 8.036 1.00 91.25 201 TYR A O 1
ATOM 1583 N N . ALA A 1 202 ? -11.247 9.459 7.489 1.00 91.06 202 ALA A N 1
ATOM 1584 C CA . ALA A 1 202 ? -10.067 9.510 8.338 1.00 91.06 202 ALA A CA 1
ATOM 1585 C C . ALA A 1 202 ? -8.855 8.948 7.592 1.00 91.06 202 ALA A C 1
ATOM 1587 O O . ALA A 1 202 ? -8.889 7.821 7.092 1.00 91.06 202 ALA A O 1
ATOM 1588 N N . LEU A 1 203 ? -7.778 9.731 7.555 1.00 94.00 203 LEU A N 1
ATOM 1589 C CA . LEU A 1 203 ? -6.491 9.308 7.019 1.00 94.00 203 LEU A CA 1
ATOM 1590 C C . LEU A 1 203 ? -5.571 8.888 8.160 1.00 94.00 203 LEU A C 1
ATOM 1592 O O . LEU A 1 203 ? -5.318 9.650 9.096 1.00 94.00 203 LEU A O 1
ATOM 1596 N N . MET A 1 204 ? -5.056 7.668 8.068 1.00 94.50 204 MET A N 1
ATOM 1597 C CA . MET A 1 204 ? -4.205 7.075 9.091 1.00 94.50 204 MET A CA 1
ATOM 1598 C C . MET A 1 204 ? -2.884 6.650 8.469 1.00 94.50 204 MET A C 1
ATOM 1600 O O . MET A 1 204 ? -2.876 5.899 7.498 1.00 94.50 204 MET A O 1
ATOM 1604 N N . LYS A 1 205 ? -1.769 7.084 9.056 1.00 95.81 205 LYS A N 1
ATOM 1605 C CA . LYS A 1 205 ? -0.455 6.496 8.786 1.00 95.81 205 LYS A CA 1
ATOM 1606 C C . LYS A 1 205 ? -0.255 5.264 9.657 1.00 95.81 205 LYS A C 1
ATOM 1608 O O . LYS A 1 205 ? -0.713 5.232 10.804 1.00 95.81 205 LYS A O 1
ATOM 1613 N N . PHE A 1 206 ? 0.446 4.270 9.133 1.00 95.31 206 PHE A N 1
ATOM 1614 C CA . PHE A 1 206 ? 0.725 3.034 9.846 1.00 95.31 206 PHE A CA 1
ATOM 1615 C C . PHE A 1 206 ? 2.140 2.529 9.585 1.00 95.31 206 PHE A C 1
ATOM 1617 O O . PHE A 1 206 ? 2.722 2.757 8.526 1.00 95.31 206 PHE A O 1
ATOM 1624 N N . THR A 1 207 ? 2.641 1.770 10.553 1.00 95.19 207 THR A N 1
ATOM 1625 C CA . THR A 1 207 ? 3.786 0.879 10.402 1.00 95.19 207 THR A CA 1
ATOM 1626 C C . THR A 1 207 ? 3.411 -0.470 10.994 1.00 95.19 207 THR A C 1
ATOM 1628 O O . THR A 1 207 ? 2.943 -0.550 12.136 1.00 95.19 207 THR A O 1
ATOM 1631 N N . ILE A 1 208 ? 3.625 -1.529 10.218 1.00 95.00 208 ILE A N 1
ATOM 1632 C CA . ILE A 1 208 ? 3.479 -2.916 10.645 1.00 95.00 208 ILE A CA 1
ATOM 1633 C C . ILE A 1 208 ? 4.841 -3.609 10.601 1.00 95.00 208 ILE A C 1
ATOM 1635 O O . ILE A 1 208 ? 5.667 -3.340 9.728 1.00 95.00 208 ILE A O 1
ATOM 1639 N N . ALA A 1 209 ? 5.080 -4.489 11.563 1.00 94.06 209 ALA A N 1
ATOM 1640 C CA . ALA A 1 209 ? 6.306 -5.270 11.669 1.00 94.06 209 ALA A CA 1
ATOM 1641 C C . ALA A 1 209 ? 5.985 -6.666 12.205 1.00 94.06 209 ALA A C 1
ATOM 1643 O O . ALA A 1 209 ? 4.920 -6.881 12.796 1.00 94.06 209 ALA A O 1
ATOM 1644 N N . LYS A 1 210 ? 6.906 -7.614 12.017 1.00 91.81 210 LYS A N 1
ATOM 1645 C CA . LYS A 1 210 ? 6.804 -8.925 12.664 1.00 91.8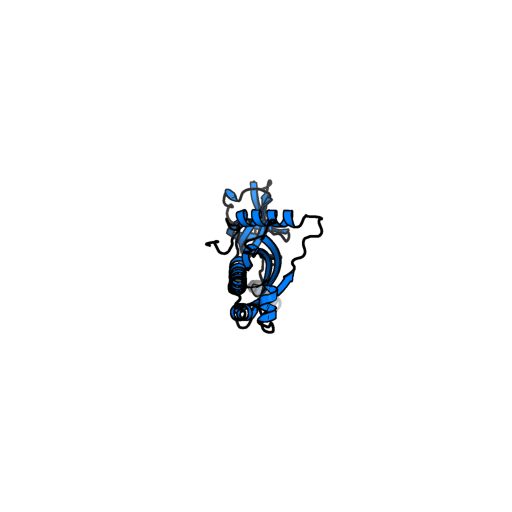1 210 LYS A CA 1
ATOM 1646 C C . LYS A 1 210 ? 7.161 -8.802 14.147 1.00 91.81 210 LYS A C 1
ATOM 1648 O O . LYS A 1 210 ? 8.285 -8.452 14.489 1.00 91.81 210 LYS A O 1
ATOM 1653 N N . VAL A 1 211 ? 6.207 -9.126 15.010 1.00 90.94 211 VAL A N 1
ATOM 1654 C CA . VAL A 1 211 ? 6.360 -9.239 16.464 1.00 90.94 211 VAL A CA 1
ATOM 1655 C C . VAL A 1 211 ? 5.957 -10.661 16.834 1.00 90.94 211 VAL A C 1
ATOM 1657 O O . VAL A 1 211 ? 4.836 -11.076 16.537 1.00 90.94 211 VAL A O 1
ATOM 1660 N N . ASP A 1 212 ? 6.881 -11.423 17.418 1.00 88.75 212 ASP A N 1
ATOM 1661 C CA . ASP A 1 212 ? 6.698 -12.851 17.727 1.00 88.75 212 ASP A CA 1
ATOM 1662 C C . ASP A 1 212 ? 6.286 -13.680 16.491 1.00 88.75 212 ASP A C 1
ATOM 1664 O O . ASP A 1 212 ? 5.392 -14.520 16.534 1.00 88.75 212 ASP A O 1
ATOM 1668 N N . GLY A 1 213 ? 6.891 -13.380 15.335 1.00 88.50 213 GLY A N 1
ATOM 1669 C CA . GLY A 1 213 ? 6.597 -14.052 14.062 1.00 88.50 213 GLY A CA 1
ATOM 1670 C C . GLY A 1 213 ? 5.284 -13.633 13.384 1.00 88.50 213 GLY A C 1
ATOM 1671 O O . GLY A 1 213 ? 5.025 -14.061 12.260 1.00 88.50 213 GLY A O 1
ATOM 1672 N N . GLN A 1 214 ? 4.480 -12.764 14.003 1.00 92.69 214 GLN A N 1
ATOM 1673 C CA . GLN A 1 214 ? 3.199 -12.296 13.468 1.00 92.69 214 GLN A CA 1
ATOM 1674 C C . GLN A 1 214 ? 3.253 -10.818 13.077 1.00 92.69 214 GLN A C 1
ATOM 1676 O O . GLN A 1 214 ? 3.822 -9.997 13.791 1.00 92.69 214 GLN A O 1
ATOM 1681 N N . TRP A 1 215 ? 2.620 -10.454 11.963 1.00 94.44 215 TRP A N 1
ATOM 1682 C CA . TRP A 1 215 ? 2.475 -9.052 11.573 1.00 94.44 215 TRP A CA 1
ATOM 1683 C C . TRP A 1 215 ? 1.531 -8.315 12.522 1.00 94.44 215 TRP A C 1
ATOM 1685 O O . TRP A 1 215 ? 0.381 -8.721 12.686 1.00 94.44 215 TRP A O 1
ATOM 1695 N N . LYS A 1 216 ? 2.012 -7.223 13.121 1.00 96.81 216 LYS A N 1
ATOM 1696 C CA . LYS A 1 216 ? 1.237 -6.360 14.022 1.00 96.81 216 LYS A CA 1
ATOM 1697 C C . LYS A 1 216 ? 1.483 -4.891 13.703 1.00 96.81 216 LYS A C 1
ATOM 1699 O O . LYS A 1 216 ? 2.566 -4.528 13.243 1.00 96.81 216 LYS A O 1
ATOM 1704 N N . PHE A 1 217 ? 0.497 -4.043 13.980 1.00 96.31 217 PHE A N 1
ATOM 1705 C 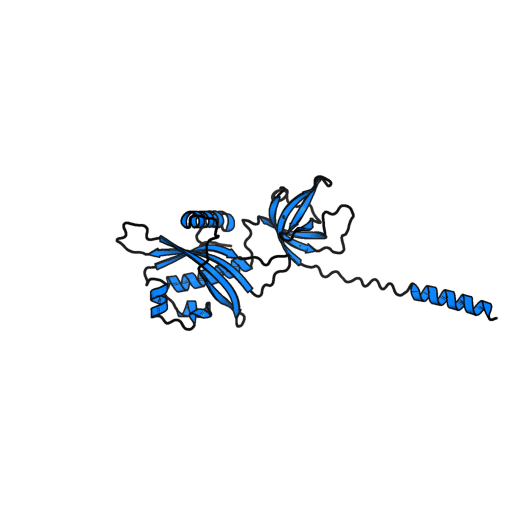CA . PHE A 1 217 ? 0.683 -2.600 14.046 1.00 96.31 217 PHE A CA 1
ATOM 1706 C C . PHE A 1 217 ? 1.623 -2.282 15.204 1.00 96.31 217 PHE A C 1
ATOM 1708 O O . PHE A 1 217 ? 1.326 -2.583 16.361 1.00 96.31 217 PHE A O 1
ATOM 1715 N N . VAL A 1 218 ? 2.758 -1.675 14.869 1.00 94.44 218 VAL A N 1
ATOM 1716 C CA . VAL A 1 218 ? 3.717 -1.145 15.848 1.00 94.44 218 VAL A CA 1
ATOM 1717 C C . VAL A 1 218 ? 3.530 0.355 16.043 1.00 94.44 218 VAL A C 1
ATOM 1719 O O . VAL A 1 218 ? 3.717 0.854 17.147 1.00 94.44 218 VAL A O 1
ATOM 1722 N N . THR A 1 219 ? 3.078 1.053 14.997 1.00 92.38 219 THR A N 1
ATOM 1723 C CA . THR A 1 219 ? 2.775 2.484 15.043 1.00 92.38 219 THR A CA 1
ATOM 1724 C C . THR A 1 219 ? 1.528 2.768 14.220 1.00 92.38 219 THR A C 1
ATOM 1726 O O . THR A 1 219 ? 1.418 2.320 13.078 1.00 92.38 219 THR A O 1
ATOM 1729 N N . THR A 1 220 ? 0.609 3.563 14.767 1.00 92.44 220 THR A N 1
ATOM 1730 C CA . THR A 1 220 ? -0.462 4.211 14.001 1.00 92.44 220 THR A CA 1
ATOM 1731 C C . THR A 1 220 ? -0.592 5.670 14.410 1.00 92.44 220 THR A C 1
ATOM 1733 O O . THR A 1 220 ? -0.200 6.053 15.511 1.00 92.44 220 THR A O 1
ATOM 1736 N N . GLY A 1 221 ? -1.109 6.508 13.519 1.00 90.19 221 GLY A N 1
ATOM 1737 C CA . GLY A 1 221 ? -1.365 7.907 13.836 1.00 90.19 221 GLY A CA 1
ATOM 1738 C C . GLY A 1 221 ? -2.090 8.634 12.718 1.00 90.19 221 GLY A C 1
ATOM 1739 O O . GLY A 1 221 ? -2.375 8.058 11.669 1.00 90.19 221 GLY A O 1
ATOM 1740 N N . ASN A 1 222 ? -2.357 9.917 12.934 1.00 89.50 222 ASN A N 1
ATOM 1741 C CA . ASN A 1 222 ? -2.949 10.762 11.904 1.00 89.50 222 ASN A CA 1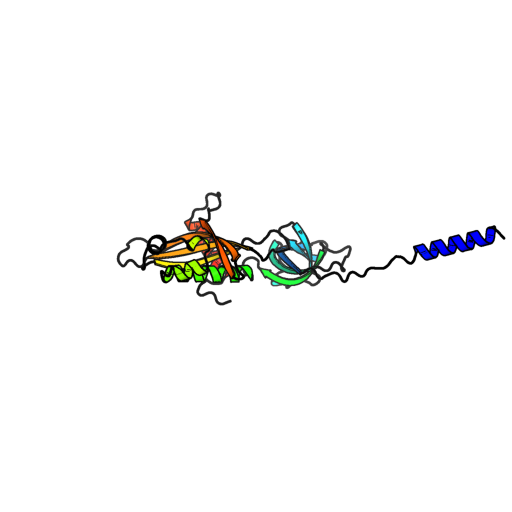
ATOM 1742 C C . ASN A 1 222 ? -1.954 10.947 10.757 1.00 89.50 222 ASN A C 1
ATOM 1744 O O . ASN A 1 222 ? -0.769 11.222 10.983 1.00 89.50 222 ASN A O 1
ATOM 1748 N N . TYR A 1 223 ? -2.440 10.779 9.532 1.00 89.31 223 TYR A N 1
ATOM 1749 C CA . TYR A 1 223 ? -1.704 11.205 8.352 1.00 89.31 223 TYR A CA 1
ATOM 1750 C C . TYR A 1 223 ? -1.955 12.700 8.144 1.00 89.31 223 TYR A C 1
ATOM 1752 O O . TYR A 1 223 ? -3.104 13.141 8.117 1.00 89.31 223 TYR A O 1
ATOM 1760 N N . LEU A 1 224 ? -0.875 13.470 8.043 1.00 85.75 224 LEU A N 1
ATOM 1761 C CA . LEU A 1 224 ? -0.941 14.895 7.746 1.00 85.75 224 LEU A CA 1
ATOM 1762 C C . LEU A 1 224 ? -0.954 15.055 6.230 1.00 85.75 224 LEU A C 1
ATOM 1764 O O . LEU A 1 224 ? -0.131 14.450 5.545 1.00 85.75 224 LEU A O 1
ATOM 1768 N N . LEU A 1 225 ? -1.905 15.837 5.724 1.00 83.81 225 LEU A N 1
ATOM 1769 C CA . LEU A 1 225 ? -1.968 16.153 4.303 1.00 83.81 225 LEU A CA 1
ATOM 1770 C C . LEU A 1 225 ? -0.683 16.878 3.871 1.00 83.81 225 LEU A C 1
ATOM 1772 O O . LEU A 1 225 ? -0.102 17.602 4.686 1.00 83.81 225 LEU A O 1
ATOM 1776 N N . PRO A 1 226 ? -0.239 16.698 2.616 1.00 78.81 226 PRO A N 1
ATOM 1777 C CA . PRO A 1 226 ? 0.846 17.496 2.065 1.00 78.81 226 PRO A CA 1
ATOM 1778 C C . PRO A 1 226 ? 0.548 18.992 2.216 1.00 78.81 226 PRO A C 1
ATOM 1780 O O . PRO A 1 226 ? -0.581 19.427 1.995 1.00 78.81 226 PRO A O 1
ATOM 1783 N N . ASP A 1 227 ? 1.560 19.779 2.579 1.00 76.06 227 ASP A N 1
ATOM 1784 C CA . ASP A 1 227 ? 1.443 21.234 2.722 1.00 76.06 227 ASP A CA 1
ATOM 1785 C C . ASP A 1 227 ? 1.514 21.914 1.347 1.00 76.06 227 ASP A C 1
ATOM 1787 O O . ASP A 1 227 ? 2.505 22.527 0.957 1.00 76.06 227 ASP A O 1
ATOM 1791 N N . ASN A 1 228 ? 0.486 21.677 0.539 1.00 77.38 228 ASN A N 1
ATOM 1792 C CA . ASN A 1 228 ? 0.364 22.189 -0.826 1.00 77.38 228 ASN A CA 1
ATOM 1793 C C . ASN A 1 228 ? -0.977 22.901 -1.062 1.00 77.38 228 ASN A C 1
ATOM 1795 O O . ASN A 1 228 ? -1.377 23.103 -2.207 1.00 77.38 228 ASN A O 1
ATOM 1799 N N . GLY A 1 229 ? -1.688 23.251 0.016 1.00 75.81 229 GLY A N 1
ATOM 1800 C CA . GLY A 1 229 ? -2.984 23.931 -0.045 1.00 75.81 229 GLY A CA 1
ATOM 1801 C C . GLY A 1 229 ? -4.134 23.084 -0.602 1.00 75.81 229 GLY A C 1
ATOM 1802 O O . GLY A 1 229 ? -5.195 23.637 -0.886 1.00 75.81 229 GLY A O 1
ATOM 1803 N N . VAL A 1 230 ? -3.958 21.767 -0.777 1.00 80.81 230 VAL A N 1
ATOM 1804 C CA . VAL A 1 230 ? -5.029 20.893 -1.276 1.00 80.81 230 VAL A CA 1
ATOM 1805 C C . VAL A 1 230 ? -6.132 20.757 -0.228 1.00 80.81 230 VAL A C 1
ATOM 1807 O O . VAL A 1 230 ? -5.887 20.390 0.923 1.00 80.81 230 VAL A O 1
ATOM 1810 N N . ASP A 1 231 ? -7.371 21.014 -0.652 1.00 88.06 231 ASP A N 1
ATOM 1811 C CA . ASP A 1 231 ? -8.551 20.836 0.188 1.00 88.06 231 ASP A CA 1
ATOM 1812 C C . ASP A 1 231 ? -8.698 19.360 0.629 1.00 88.06 231 ASP A C 1
ATOM 1814 O O . ASP A 1 231 ? -8.621 18.451 -0.209 1.00 88.06 231 ASP A O 1
ATOM 1818 N N . PRO A 1 232 ? -8.959 19.080 1.922 1.00 86.81 232 PRO A N 1
ATOM 1819 C CA . PRO A 1 232 ? -9.084 17.713 2.423 1.00 86.81 232 PRO A CA 1
ATOM 1820 C C . PRO A 1 232 ? -10.129 16.858 1.696 1.00 86.81 232 PRO A C 1
ATOM 1822 O O . PRO A 1 232 ? -9.922 15.653 1.538 1.00 86.81 232 PRO A O 1
ATOM 1825 N N . LYS A 1 233 ? -11.252 17.439 1.249 1.00 88.81 233 LYS A N 1
ATOM 1826 C CA . LYS A 1 233 ? -12.288 16.687 0.523 1.00 88.81 233 LYS A CA 1
ATOM 1827 C C . LYS A 1 233 ? -11.816 16.356 -0.883 1.00 88.81 233 LYS A C 1
ATOM 1829 O O . LYS A 1 233 ? -11.996 15.225 -1.325 1.00 88.81 233 LYS A O 1
ATOM 1834 N N . GLN A 1 234 ? -11.173 17.309 -1.556 1.00 91.50 234 GLN A N 1
ATOM 1835 C CA . GLN A 1 234 ? -10.579 17.068 -2.869 1.00 91.50 234 GLN A CA 1
ATOM 1836 C C . GLN A 1 234 ? -9.534 15.946 -2.804 1.00 91.50 234 GLN A C 1
ATOM 1838 O O . GLN A 1 234 ? -9.537 15.057 -3.654 1.00 91.50 234 GLN A O 1
ATOM 1843 N N . PHE A 1 235 ? -8.692 15.931 -1.768 1.00 92.31 235 PHE A N 1
ATOM 1844 C CA . PHE A 1 235 ? -7.715 14.860 -1.575 1.00 92.31 235 PHE A CA 1
ATOM 1845 C C . PHE A 1 235 ? -8.379 13.490 -1.374 1.00 92.31 235 PHE A C 1
ATOM 1847 O O . PHE A 1 235 ? -7.951 12.500 -1.962 1.00 92.31 235 PHE A O 1
ATOM 1854 N N . VAL A 1 236 ? -9.460 13.413 -0.591 1.00 93.62 236 VAL A N 1
ATOM 1855 C CA . VAL A 1 236 ? -10.232 12.169 -0.416 1.00 93.62 236 VAL A CA 1
ATOM 1856 C C . VAL A 1 236 ? -10.795 11.657 -1.744 1.00 93.62 236 VAL A C 1
ATOM 1858 O O . VAL A 1 236 ? -10.711 10.457 -2.010 1.00 93.62 236 VAL A O 1
ATOM 1861 N N . GLU A 1 237 ? -11.332 12.535 -2.593 1.00 94.25 237 GLU A N 1
ATOM 1862 C CA . GLU A 1 237 ? -11.837 12.129 -3.910 1.00 94.25 237 GLU A CA 1
ATOM 1863 C C . GLU A 1 237 ? -10.714 11.631 -4.829 1.00 94.25 237 GLU A C 1
ATOM 1865 O O . GLU A 1 237 ? -10.858 10.562 -5.424 1.00 94.25 237 GLU A O 1
ATOM 1870 N N . GLN A 1 238 ? -9.552 12.293 -4.837 1.00 94.50 238 GLN A N 1
ATOM 1871 C CA . GLN A 1 238 ? -8.369 11.804 -5.559 1.00 94.50 238 GLN A CA 1
ATOM 1872 C C . GLN A 1 238 ? -7.949 10.403 -5.091 1.00 94.50 238 GLN A C 1
ATOM 1874 O O . GLN A 1 238 ? -7.622 9.539 -5.903 1.00 94.50 238 GLN A O 1
ATOM 1879 N N . LEU A 1 239 ? -7.980 10.131 -3.782 1.00 95.62 239 LEU A N 1
ATOM 1880 C CA . LEU A 1 239 ? -7.663 8.798 -3.261 1.00 95.62 239 LEU A CA 1
ATOM 1881 C C . LEU A 1 239 ? -8.700 7.744 -3.665 1.00 95.62 239 LEU A C 1
ATOM 1883 O O . LEU A 1 239 ? -8.339 6.589 -3.878 1.00 95.62 239 LEU A O 1
ATOM 1887 N N . LYS A 1 240 ? -9.978 8.110 -3.792 1.00 95.88 240 LYS A N 1
ATOM 1888 C CA . LYS A 1 240 ? -11.022 7.195 -4.283 1.00 95.88 240 LYS A CA 1
ATOM 1889 C C . LYS A 1 240 ? -10.844 6.887 -5.767 1.00 95.88 240 LYS A C 1
ATOM 1891 O O . LYS A 1 240 ? -11.055 5.745 -6.170 1.00 95.88 240 LYS A O 1
ATOM 1896 N N . GLU A 1 241 ? -10.442 7.865 -6.572 1.00 96.31 241 GLU A N 1
ATOM 1897 C CA . GLU A 1 241 ? -10.076 7.644 -7.975 1.00 96.31 241 GLU A CA 1
ATOM 1898 C C . GLU A 1 241 ? -8.870 6.709 -8.082 1.00 96.31 241 GLU A C 1
ATOM 1900 O O . GLU A 1 241 ? -8.958 5.682 -8.757 1.00 96.31 241 GLU A O 1
ATOM 1905 N N . LYS A 1 242 ? -7.810 6.971 -7.305 1.00 95.62 242 LYS A N 1
ATOM 1906 C CA . LYS A 1 242 ? -6.656 6.067 -7.192 1.00 95.62 242 LYS A CA 1
ATOM 1907 C C . LYS A 1 242 ? -7.052 4.669 -6.724 1.00 95.62 242 LYS A C 1
ATOM 1909 O O . LYS A 1 242 ? -6.500 3.688 -7.206 1.00 95.62 242 LYS A O 1
ATOM 1914 N N . ALA A 1 243 ? -8.017 4.542 -5.812 1.00 96.25 243 ALA A N 1
ATOM 1915 C CA . ALA A 1 243 ? -8.506 3.239 -5.368 1.00 96.25 243 ALA A CA 1
ATOM 1916 C C . ALA A 1 243 ? -9.182 2.459 -6.501 1.00 96.25 243 ALA A C 1
ATOM 1918 O O . ALA A 1 243 ? -8.922 1.269 -6.671 1.00 96.25 243 ALA A O 1
ATOM 1919 N N . LYS A 1 244 ? -10.014 3.128 -7.308 1.00 95.94 244 LYS A N 1
ATOM 1920 C CA . LYS A 1 244 ? -10.637 2.516 -8.489 1.00 95.94 244 LYS A CA 1
ATOM 1921 C C . LYS A 1 244 ? -9.595 2.111 -9.523 1.00 95.94 244 LYS A C 1
ATOM 1923 O O . LYS A 1 244 ? -9.705 1.022 -10.069 1.00 95.94 244 LYS A O 1
ATOM 1928 N N . GLU A 1 245 ? -8.591 2.949 -9.763 1.00 94.88 245 GLU A N 1
ATOM 1929 C CA . GLU A 1 245 ? -7.509 2.633 -10.695 1.00 94.88 245 GLU A CA 1
ATOM 1930 C C . GLU A 1 245 ? -6.670 1.442 -10.206 1.00 94.88 245 GLU A C 1
ATOM 1932 O O . GLU A 1 245 ? -6.469 0.485 -10.950 1.00 94.88 245 GLU A O 1
ATOM 1937 N N . LYS A 1 246 ? -6.224 1.476 -8.945 1.00 94.31 246 LYS A N 1
ATOM 1938 C CA . LYS A 1 246 ? -5.298 0.488 -8.378 1.00 94.31 246 LYS A CA 1
ATOM 1939 C C . LYS A 1 246 ? -5.962 -0.842 -8.025 1.00 94.31 246 LYS A C 1
ATOM 1941 O O . LYS A 1 246 ? -5.395 -1.905 -8.262 1.00 94.31 246 LYS A O 1
ATOM 1946 N N . TYR A 1 247 ? -7.150 -0.794 -7.427 1.00 95.12 247 TYR A N 1
ATOM 1947 C CA . TYR A 1 247 ? -7.824 -1.964 -6.856 1.00 95.12 247 TYR A CA 1
ATOM 1948 C C . TYR A 1 247 ? -9.109 -2.347 -7.598 1.00 95.12 247 TYR A C 1
ATOM 1950 O O . TYR A 1 247 ? -9.695 -3.384 -7.297 1.00 95.12 247 TYR A O 1
ATOM 1958 N N . GLY A 1 248 ? -9.598 -1.524 -8.530 1.00 94.94 248 GLY A N 1
ATOM 1959 C CA . GLY A 1 248 ? -10.896 -1.736 -9.182 1.00 94.94 248 GLY A CA 1
ATOM 1960 C C . GLY A 1 248 ? -12.105 -1.482 -8.271 1.00 94.94 248 GLY A C 1
ATOM 1961 O O . GLY A 1 248 ? -13.242 -1.706 -8.679 1.00 94.94 248 GLY A O 1
ATOM 1962 N N . THR A 1 249 ? -11.895 -1.028 -7.031 1.00 95.94 249 THR A N 1
ATOM 1963 C CA . THR A 1 249 ? -12.952 -0.789 -6.039 1.00 95.94 249 THR A CA 1
ATOM 1964 C C . THR A 1 249 ? -12.528 0.283 -5.038 1.00 95.94 249 THR A C 1
ATOM 1966 O O . THR A 1 249 ? -11.346 0.444 -4.748 1.00 95.94 249 THR A O 1
ATOM 1969 N N . THR A 1 250 ? -13.500 0.994 -4.468 1.00 96.25 250 THR A N 1
ATOM 1970 C CA . THR A 1 250 ? -13.298 1.888 -3.313 1.00 96.25 250 THR A CA 1
ATOM 1971 C C . THR A 1 250 ? -13.657 1.210 -1.992 1.00 96.25 250 THR A C 1
ATOM 1973 O O . THR A 1 250 ? -13.762 1.879 -0.972 1.00 96.25 250 THR A O 1
ATOM 1976 N N . ASN A 1 251 ? -13.929 -0.096 -1.993 1.00 96.81 251 ASN A N 1
ATOM 1977 C CA . ASN A 1 251 ? -14.173 -0.874 -0.786 1.00 96.81 251 ASN A CA 1
ATOM 1978 C C . ASN A 1 251 ? -13.238 -2.082 -0.782 1.00 96.81 251 ASN A C 1
ATOM 1980 O O . ASN A 1 251 ? -13.538 -3.122 -1.378 1.00 96.81 251 ASN A O 1
ATOM 1984 N N . LEU A 1 252 ? -12.118 -1.957 -0.072 1.00 96.75 252 LEU A N 1
ATOM 1985 C CA . LEU A 1 252 ? -11.094 -2.999 -0.031 1.00 96.75 252 LEU A CA 1
ATOM 1986 C C . LEU A 1 252 ? -11.553 -4.275 0.685 1.00 96.75 252 LEU A C 1
ATOM 1988 O O . LEU A 1 252 ? -10.927 -5.312 0.509 1.00 96.75 252 LEU A O 1
ATOM 1992 N N . ALA A 1 253 ? -12.674 -4.257 1.414 1.00 95.06 253 ALA A N 1
ATOM 1993 C CA . ALA A 1 253 ? -13.278 -5.481 1.946 1.00 95.06 253 ALA A CA 1
ATOM 1994 C C . ALA A 1 253 ? -13.893 -6.366 0.846 1.00 95.06 253 ALA A C 1
ATOM 1996 O O . ALA A 1 253 ? -14.067 -7.566 1.034 1.00 95.06 253 ALA A O 1
ATOM 1997 N N . THR A 1 254 ? -14.238 -5.771 -0.302 1.00 94.31 254 THR A N 1
ATOM 1998 C CA . THR A 1 254 ? -14.800 -6.472 -1.472 1.00 94.31 254 THR A CA 1
ATOM 1999 C C . THR A 1 254 ? -13.756 -6.801 -2.531 1.00 94.31 254 THR A C 1
ATOM 2001 O O . THR A 1 254 ? -14.065 -7.474 -3.514 1.00 94.31 254 THR A O 1
ATOM 2004 N N . TRP A 1 255 ? -12.527 -6.322 -2.347 1.00 93.19 255 TRP A N 1
ATOM 2005 C CA . TRP A 1 255 ? -11.438 -6.541 -3.281 1.00 93.19 255 TRP A CA 1
ATOM 2006 C C . TRP A 1 255 ? -11.030 -8.017 -3.266 1.00 93.19 255 TRP A C 1
ATOM 2008 O O . TRP A 1 255 ? -10.631 -8.556 -2.235 1.00 93.19 255 TRP A O 1
ATOM 2018 N N . ARG A 1 256 ? -11.174 -8.682 -4.416 1.00 80.00 256 ARG A N 1
ATOM 2019 C CA . ARG A 1 256 ? -10.807 -10.088 -4.614 1.00 80.00 256 ARG A CA 1
ATOM 2020 C C . ARG A 1 256 ? -9.544 -10.130 -5.463 1.00 80.00 256 ARG A C 1
ATOM 2022 O O . ARG A 1 256 ? -9.620 -9.841 -6.655 1.00 80.00 256 ARG A O 1
ATOM 2029 N N . ASN A 1 257 ? -8.404 -10.442 -4.857 1.00 62.28 257 ASN A N 1
ATOM 2030 C CA . ASN A 1 257 ? -7.133 -10.603 -5.561 1.00 62.28 257 ASN A CA 1
ATOM 2031 C C . ASN A 1 257 ? -6.231 -11.592 -4.832 1.00 62.28 257 ASN A C 1
ATOM 2033 O O . ASN A 1 257 ? -6.247 -11.598 -3.582 1.00 62.28 257 ASN A O 1
#